Protein AF-A0AAD8Y546-F1 (afdb_monomer)

Secondary structure (DSSP, 8-state):
----PPPP--PPP---S-S----------------HHHHHTT-SSSEEE---TTT--HHHHHHHHHHTSEE-EE-TT-SSHHHHHHHHHHHHHHHH---STT--TTGGGTTT-TTTT-EEEEEHHHHHSSTTHHHHHHHHHHHH--SEEEEESSS--B-TTT--BHHHHHHHTT-EEEEEESSHHHHHHHHHTT-SEEEEE-TT-SEEE--TTTPPPHHHHHHHHHTT-SS-EEEESS--SHHHHHHHHTTSSEEEESHHHHTSTT--S-HHHHHHHTSS--GGGEEEESHHHHHHHTT-SSPPPTTTBEEEEE--HHHHHTTT--HHHHHHHHHHSTHHHHHHHHHHH--SSSSSSS----PPPP-

Solvent-accessible surface area (backbone atoms only — not comparable to full-atom values): 20085 Å² total; per-residue (Å²): 136,84,82,85,70,81,75,73,96,65,81,73,84,83,76,87,64,83,83,88,76,97,70,76,99,65,86,85,67,88,74,60,50,88,34,64,35,13,63,76,66,73,30,40,36,47,36,33,42,42,48,36,71,69,24,19,36,15,55,30,14,32,52,34,38,75,74,22,25,46,14,17,26,30,43,32,74,52,93,46,66,69,61,48,51,53,29,51,49,43,19,54,53,49,50,68,66,66,77,82,85,77,75,64,90,76,58,73,79,61,68,82,48,62,69,58,58,40,25,41,20,37,26,33,57,65,33,52,69,42,100,53,21,60,61,54,50,50,47,46,39,72,75,62,41,32,39,31,38,35,22,29,60,54,41,78,52,60,42,92,86,83,57,54,32,61,56,58,58,33,48,77,52,72,21,41,35,32,32,39,29,41,42,71,68,52,46,52,51,41,57,76,66,64,45,62,27,38,36,25,39,12,52,59,26,63,46,71,34,39,38,68,94,71,20,38,52,21,66,61,44,21,37,55,54,41,75,75,45,88,52,26,27,20,28,18,32,77,45,71,52,71,67,45,47,53,58,34,50,76,43,28,32,19,34,36,25,46,69,56,50,49,69,40,92,53,28,62,38,58,65,61,47,40,54,60,68,72,44,100,70,57,84,82,45,51,42,78,44,41,62,65,48,61,59,42,41,79,77,38,97,74,60,71,51,88,70,40,38,16,31,26,30,69,63,28,58,49,56,62,76,50,56,94,59,52,72,66,58,50,50,53,42,55,76,72,48,65,52,61,58,43,46,51,54,8,28,78,66,46,43,66,39,20,60,61,103,71,33,6,46,78,83,79,84,85,128

Sequence (367 aa):
MNKEQAPPILLLPINLFGSNKTMGSSNNKSRMWKTPFTVAFRCRLPIISAPMAGVSGGLLAARVCKAGGLGMIAAGHFQDISKLEKEIQIFQEEMKNIPATGTTTDDRSHSQHQSADLSIGFIGFSALSTPNGWKDYEYILKHHRPKAVQFFAPSIIHQPNDGLSNVQLAHEYNTQFIAQVGSISEAKEAIRHKVDAIICQGSEAGGHGLRRELGSSTMALASQVSKMTSIPVLAAGGIVNGKHLASALCVCDGASMGTRFWASKESTGNPKLQQELIKDNSCDDVVRTTMFDQIQNELSSIMWPHPYHSVGALHNQTSLEWEGKTAQELQNAIDKTELLDEYKSAQKASDPCVGWAKSIISRKPMM

InterPro domains:
  IPR004136 Nitronate monooxygenase [cd04730] (43-293)
  IPR013785 Aldolase-type TIM barrel [G3DSA:3.20.20.70] (31-365)

pLDDT: mean 80.52, std 21.13, range [26.84, 98.88]

Radius of gyration: 21.14 Å; Cα contacts (8 Å, |Δi|>4): 674; chains: 1; bounding box: 47×63×57 Å

Nearest PDB structures (foldseek):
  4qit-assembly1_B  TM=6.827E-01  e=9.405E-17  Pseudomonas aeruginosa PAO581
  6e2a-assembly1_A  TM=7.914E-01  e=1.335E-14  Pseudomonas aeruginosa PAO1
  1g4t-assembly1_A  TM=6.762E-01  e=1.759E-05  Bacillus subtilis
  1g67-assembly1_A  TM=6.608E-01  e=5.041E-05  Bacillus subtilis
  1y0e-assembly1_A  TM=6.119E-01  e=2.887E-05  Staphylococcus aureus subsp. aureus N315

Structure (mmCIF, N/CA/C/O backbone):
data_AF-A0AAD8Y546-F1
#
_entry.id   AF-A0AAD8Y546-F1
#
loop_
_atom_site.group_PDB
_atom_site.id
_atom_site.type_symbol
_atom_site.label_atom_id
_atom_site.label_alt_id
_atom_site.label_comp_id
_atom_site.label_asym_id
_atom_site.label_entity_id
_atom_site.label_seq_id
_atom_site.pdbx_PDB_ins_code
_atom_site.Cartn_x
_atom_site.Cartn_y
_atom_site.Cartn_z
_atom_site.occupancy
_atom_site.B_iso_or_equiv
_atom_site.auth_seq_id
_atom_site.auth_comp_id
_atom_site.auth_asym_id
_atom_site.auth_atom_id
_atom_site.pdbx_PDB_model_num
ATOM 1 N N . MET A 1 1 ? -10.279 -28.737 23.138 1.00 36.00 1 MET A N 1
ATOM 2 C CA . MET A 1 1 ? -10.572 -27.473 22.428 1.00 36.00 1 MET A CA 1
ATOM 3 C C . MET A 1 1 ? -9.316 -27.066 21.679 1.00 36.00 1 MET A C 1
ATOM 5 O O . MET A 1 1 ? -8.355 -26.631 22.301 1.00 36.00 1 MET A O 1
ATOM 9 N N . ASN A 1 2 ? -9.274 -27.366 20.380 1.00 30.06 2 ASN A N 1
ATOM 10 C CA . ASN A 1 2 ? -8.100 -27.147 19.540 1.00 30.06 2 ASN A CA 1
ATOM 11 C C . ASN A 1 2 ? -7.957 -25.659 19.210 1.00 30.06 2 ASN A C 1
ATOM 13 O O . ASN A 1 2 ? -8.921 -25.016 18.812 1.00 30.06 2 ASN A O 1
ATOM 17 N N . LYS A 1 3 ? -6.741 -25.135 19.388 1.00 34.00 3 LYS A N 1
ATOM 18 C CA . LYS A 1 3 ? -6.335 -23.800 18.948 1.00 34.00 3 LYS A CA 1
ATOM 19 C C . LYS A 1 3 ? -6.266 -23.804 17.421 1.00 34.00 3 LYS A C 1
ATOM 21 O O . LYS A 1 3 ? -5.367 -24.432 16.862 1.00 34.00 3 LYS A O 1
ATOM 26 N N . GLU A 1 4 ? -7.193 -23.127 16.756 1.00 36.97 4 GLU A N 1
ATOM 27 C CA . GLU A 1 4 ? -7.085 -22.848 15.324 1.00 36.97 4 GLU A CA 1
ATOM 28 C C . GLU A 1 4 ? -5.883 -21.924 15.091 1.00 36.97 4 GLU A C 1
ATOM 30 O O . GLU A 1 4 ? -5.875 -20.749 15.450 1.00 36.97 4 GLU A O 1
ATOM 35 N N . GLN A 1 5 ? -4.803 -22.494 14.558 1.00 37.03 5 GLN A N 1
ATOM 36 C CA . GLN A 1 5 ? -3.657 -21.737 14.078 1.00 37.03 5 GLN A CA 1
ATOM 37 C C . GLN A 1 5 ? -3.990 -21.183 12.693 1.00 37.03 5 GLN A C 1
ATOM 39 O O . GLN A 1 5 ? -4.310 -21.950 11.786 1.00 37.03 5 GLN A O 1
ATOM 44 N N . ALA A 1 6 ? -3.840 -19.870 12.505 1.00 37.28 6 ALA A N 1
ATOM 45 C CA . ALA A 1 6 ? -3.878 -19.269 11.176 1.00 37.28 6 ALA A CA 1
ATOM 46 C C . ALA A 1 6 ? -2.868 -19.987 10.251 1.00 37.28 6 ALA A C 1
ATOM 48 O O . ALA A 1 6 ? -1.719 -20.226 10.667 1.00 37.28 6 ALA A O 1
ATOM 49 N N . PRO A 1 7 ? -3.256 -20.361 9.019 1.00 32.34 7 PRO A N 1
ATOM 50 C CA . PRO A 1 7 ? -2.357 -21.057 8.111 1.00 32.34 7 PRO A CA 1
ATOM 51 C C . PRO A 1 7 ? -1.178 -20.142 7.722 1.00 32.34 7 PRO A C 1
ATOM 53 O O . PRO A 1 7 ? -1.334 -18.919 7.688 1.00 32.34 7 PRO A O 1
ATOM 56 N N . PRO A 1 8 ? 0.024 -20.691 7.448 1.00 34.78 8 PRO A N 1
ATOM 57 C CA . PRO A 1 8 ? 1.086 -19.930 6.777 1.00 34.78 8 PRO A CA 1
ATOM 58 C C . PRO A 1 8 ? 0.581 -19.412 5.418 1.00 34.78 8 PRO A C 1
ATOM 60 O O . PRO A 1 8 ? -0.425 -19.925 4.926 1.00 34.78 8 PRO A O 1
ATOM 63 N N . ILE A 1 9 ? 1.256 -18.423 4.804 1.00 35.69 9 ILE A N 1
ATOM 64 C CA . ILE A 1 9 ? 0.956 -17.959 3.433 1.00 35.69 9 ILE A CA 1
ATOM 65 C C . ILE A 1 9 ? 1.045 -19.158 2.470 1.00 35.69 9 ILE A C 1
ATOM 67 O O . ILE A 1 9 ? 2.079 -19.460 1.883 1.00 35.69 9 ILE A O 1
ATOM 71 N N . LEU A 1 10 ? -0.068 -19.867 2.319 1.00 35.25 10 LEU A N 1
ATOM 72 C CA . LEU A 1 10 ? -0.348 -20.770 1.226 1.00 35.25 10 LEU A CA 1
ATOM 73 C C . LEU A 1 10 ? -1.047 -19.899 0.194 1.00 35.25 10 LEU A C 1
ATOM 75 O O . LEU A 1 10 ? -2.232 -19.579 0.313 1.00 35.25 10 LEU A O 1
ATOM 79 N N . LEU A 1 11 ? -0.283 -19.469 -0.808 1.00 36.38 11 LEU A N 1
ATOM 80 C CA . LEU A 1 11 ? -0.867 -19.042 -2.069 1.00 36.38 11 LEU A CA 1
ATOM 81 C C . LEU A 1 11 ? -1.835 -20.141 -2.514 1.00 36.38 11 LEU A C 1
ATOM 83 O O . LEU A 1 11 ? -1.436 -21.291 -2.693 1.00 36.38 11 LEU A O 1
ATOM 87 N N . LEU A 1 12 ? -3.117 -19.790 -2.589 1.00 30.52 12 LEU A N 1
ATOM 88 C CA . LEU A 1 12 ? -4.197 -20.735 -2.838 1.00 30.52 12 LEU A CA 1
ATOM 89 C C . LEU A 1 12 ? -3.946 -21.542 -4.124 1.00 30.52 12 LEU A C 1
ATOM 91 O O . LEU A 1 12 ? -3.515 -20.967 -5.128 1.00 30.52 12 LEU A O 1
ATOM 95 N N . PRO A 1 13 ? -4.292 -22.842 -4.143 1.00 31.25 13 PRO A N 1
ATOM 96 C CA . PRO A 1 13 ? -4.449 -23.571 -5.388 1.00 31.25 13 PRO A CA 1
ATOM 97 C C . PRO A 1 13 ? -5.631 -22.971 -6.154 1.00 31.25 13 PRO A C 1
ATOM 99 O O . PRO A 1 13 ? -6.764 -22.910 -5.673 1.00 31.25 13 PRO A O 1
ATOM 102 N N . ILE A 1 14 ? -5.353 -22.495 -7.359 1.00 39.16 14 ILE A N 1
ATOM 103 C CA . ILE A 1 14 ? -6.354 -21.959 -8.274 1.00 39.16 14 ILE A CA 1
ATOM 104 C C . ILE A 1 14 ? -7.000 -23.154 -8.979 1.00 39.16 14 ILE A C 1
ATOM 106 O O . ILE A 1 14 ? -6.532 -23.596 -10.023 1.00 39.16 14 ILE A O 1
ATOM 110 N N . ASN A 1 15 ? -8.069 -23.701 -8.399 1.00 30.02 15 ASN A N 1
ATOM 111 C CA . ASN A 1 15 ? -8.973 -24.589 -9.131 1.00 30.02 15 ASN A CA 1
ATOM 112 C C . ASN A 1 15 ? -9.950 -23.724 -9.935 1.00 30.02 15 ASN A C 1
ATOM 114 O O . ASN A 1 15 ? -11.011 -23.345 -9.445 1.00 30.02 15 ASN A O 1
ATOM 118 N N . LEU A 1 16 ? -9.556 -23.379 -11.164 1.00 32.47 16 LEU A N 1
ATOM 119 C CA . LEU A 1 16 ? -10.393 -22.647 -12.125 1.00 32.47 16 LEU A CA 1
ATOM 120 C C . LEU A 1 16 ? -11.307 -23.549 -12.966 1.00 32.47 16 LEU A C 1
ATOM 122 O O . LEU A 1 16 ? -12.096 -23.034 -13.748 1.00 32.47 16 LEU A O 1
ATOM 126 N N . PHE A 1 17 ? -11.261 -24.870 -12.792 1.00 31.92 17 PHE A N 1
ATOM 127 C CA . PHE A 1 17 ? -12.181 -25.793 -13.455 1.00 31.92 17 PHE A CA 1
ATOM 128 C C . PHE A 1 17 ? -12.585 -26.923 -12.508 1.00 31.92 17 PHE A C 1
ATOM 130 O O . PHE A 1 17 ? -11.809 -27.341 -11.650 1.00 31.92 17 PHE A O 1
ATOM 137 N N . GLY A 1 18 ? -13.843 -27.345 -12.638 1.00 26.84 18 GLY A N 1
ATOM 138 C CA . GLY A 1 18 ? -14.511 -28.303 -11.769 1.00 26.84 18 GLY A CA 1
ATOM 139 C C . GLY A 1 18 ? -13.832 -29.671 -11.656 1.00 26.84 18 GLY A C 1
ATOM 140 O O . GLY A 1 18 ? -12.984 -30.064 -12.450 1.00 26.84 18 GLY A O 1
ATOM 141 N N . SER A 1 19 ? -14.270 -30.366 -10.612 1.00 36.50 19 SER A N 1
ATOM 142 C CA . SER A 1 19 ? -13.945 -31.719 -10.160 1.00 36.50 19 SER A CA 1
ATOM 143 C C . SER A 1 19 ? -13.466 -32.746 -11.197 1.00 36.50 19 SER A C 1
ATOM 145 O O . SER A 1 19 ? -14.074 -32.929 -12.247 1.00 36.50 19 SER A O 1
ATOM 147 N N . ASN A 1 20 ? -12.493 -33.540 -10.736 1.00 38.69 20 ASN A N 1
ATOM 148 C CA . ASN A 1 20 ? -12.191 -34.923 -11.107 1.00 38.69 20 ASN A CA 1
ATOM 149 C C . ASN A 1 20 ? -11.966 -35.224 -12.592 1.00 38.69 20 ASN A C 1
ATOM 151 O O . ASN A 1 20 ? -12.876 -35.637 -13.304 1.00 38.69 20 ASN A O 1
ATOM 155 N N . LYS A 1 21 ? -10.688 -35.224 -12.982 1.00 32.19 21 LYS A N 1
ATOM 156 C CA . LYS A 1 21 ? -10.091 -36.307 -13.775 1.00 32.19 21 LYS A CA 1
ATOM 157 C C . LYS A 1 21 ? -8.594 -36.351 -13.491 1.00 32.19 21 LYS A C 1
ATOM 159 O O . LYS A 1 21 ? -7.885 -35.368 -13.674 1.00 32.19 21 LYS A O 1
ATOM 164 N N . THR A 1 22 ? -8.137 -37.500 -13.011 1.00 41.00 22 THR A N 1
ATOM 165 C CA . THR A 1 22 ? -6.728 -37.882 -12.923 1.00 41.00 22 THR A CA 1
ATOM 166 C C . THR A 1 22 ? -6.059 -37.660 -14.280 1.00 41.00 22 THR A C 1
ATOM 168 O O . THR A 1 22 ? -6.288 -38.429 -15.213 1.00 41.00 22 THR A O 1
ATOM 171 N N . MET A 1 23 ? -5.255 -36.606 -14.404 1.00 31.52 23 MET A N 1
ATOM 172 C CA . MET A 1 23 ? -4.315 -36.437 -15.508 1.00 31.52 23 MET A CA 1
ATOM 173 C C . MET A 1 23 ? -2.899 -36.532 -14.960 1.00 31.52 23 MET A C 1
ATOM 175 O O . MET A 1 23 ? -2.580 -35.970 -13.913 1.00 31.52 23 MET A O 1
ATOM 179 N N . GLY A 1 24 ? -2.111 -37.353 -15.648 1.00 31.12 24 GLY A N 1
ATOM 180 C CA . GLY A 1 24 ? -0.826 -37.857 -15.209 1.00 31.12 24 GLY A CA 1
ATOM 181 C C . GLY A 1 24 ? 0.216 -36.787 -14.912 1.00 31.12 24 GLY A C 1
ATOM 182 O O . GLY A 1 24 ? 0.120 -35.632 -15.318 1.00 31.12 24 GLY A O 1
ATOM 183 N N . SER A 1 25 ? 1.238 -37.255 -14.202 1.00 39.69 25 SER A N 1
ATOM 184 C CA . SER A 1 25 ? 2.534 -36.622 -13.984 1.00 39.69 25 SER A CA 1
ATOM 185 C C . SER A 1 25 ? 3.025 -35.865 -15.226 1.00 39.69 25 SER A C 1
ATOM 187 O O . SER A 1 25 ? 3.617 -36.441 -16.137 1.00 39.69 25 SER A O 1
ATOM 189 N N . SER A 1 26 ? 2.786 -34.556 -15.265 1.00 36.03 26 SER A N 1
ATOM 190 C CA . SER A 1 26 ? 3.477 -33.643 -16.167 1.00 36.03 26 SER A CA 1
ATOM 191 C C . SER A 1 26 ? 3.958 -32.449 -15.353 1.00 36.03 26 SER A C 1
ATOM 193 O O . SER A 1 26 ? 3.145 -31.671 -14.858 1.00 36.03 26 SER A O 1
ATOM 195 N N . ASN A 1 27 ? 5.280 -32.361 -15.191 1.00 37.88 27 ASN A N 1
ATOM 196 C CA . ASN A 1 27 ? 6.068 -31.229 -14.700 1.00 37.88 27 ASN A CA 1
ATOM 197 C C . ASN A 1 27 ? 5.269 -29.935 -14.478 1.00 37.88 27 ASN A C 1
ATOM 199 O O . ASN A 1 27 ? 5.051 -29.163 -15.415 1.00 37.88 27 ASN A O 1
ATOM 203 N N . ASN A 1 28 ? 4.902 -29.667 -13.223 1.00 39.81 28 ASN A N 1
ATOM 204 C CA . ASN A 1 28 ? 4.323 -28.397 -12.796 1.00 39.81 28 ASN A CA 1
ATOM 205 C C . ASN A 1 28 ? 5.431 -27.324 -12.762 1.00 39.81 28 ASN A C 1
ATOM 207 O O . ASN A 1 28 ? 5.880 -26.888 -11.706 1.00 39.81 28 ASN A O 1
ATOM 211 N N . LYS A 1 29 ? 5.942 -26.967 -13.947 1.00 47.84 29 LYS A N 1
ATOM 212 C CA . LYS A 1 29 ? 6.856 -25.839 -14.153 1.00 47.84 29 LYS A CA 1
ATOM 213 C C . LYS A 1 29 ? 6.159 -24.582 -13.628 1.00 47.84 29 LYS A C 1
ATOM 215 O O . LYS A 1 29 ? 4.988 -24.366 -13.936 1.00 47.84 29 LYS A O 1
ATOM 220 N N . SER A 1 30 ? 6.860 -23.765 -12.845 1.00 54.69 30 SER A N 1
ATOM 221 C CA . SER A 1 30 ? 6.376 -22.521 -12.231 1.00 54.69 30 SER A CA 1
ATOM 222 C C . SER A 1 30 ? 5.900 -21.509 -13.288 1.00 54.69 30 SER A C 1
ATOM 224 O O . SER A 1 30 ? 6.614 -20.602 -13.705 1.00 54.69 30 SER A O 1
ATOM 226 N N . ARG A 1 31 ? 4.666 -21.661 -13.777 1.00 65.75 31 ARG A N 1
ATOM 227 C CA . ARG A 1 31 ? 4.140 -20.837 -14.869 1.00 65.75 31 ARG A CA 1
ATOM 228 C C . ARG A 1 31 ? 3.885 -19.412 -14.375 1.00 65.75 31 ARG A C 1
ATOM 230 O O . ARG A 1 31 ? 2.996 -19.178 -13.559 1.00 65.75 31 ARG A O 1
ATOM 237 N N . MET A 1 32 ? 4.670 -18.467 -14.886 1.00 71.81 32 MET A N 1
ATOM 238 C CA . MET A 1 32 ? 4.436 -17.033 -14.723 1.00 71.81 32 MET A CA 1
ATOM 239 C C . MET A 1 32 ? 3.085 -16.644 -15.327 1.00 71.81 32 MET A C 1
ATOM 241 O O . MET A 1 32 ? 2.784 -17.004 -16.471 1.00 71.81 32 MET A O 1
ATOM 245 N N . TRP A 1 33 ? 2.275 -15.913 -14.559 1.00 85.75 33 TRP A N 1
ATOM 246 C CA . TRP A 1 33 ? 1.066 -15.279 -15.077 1.00 85.75 33 TRP A CA 1
ATOM 247 C C . TRP A 1 33 ? 1.479 -14.183 -16.054 1.00 85.75 33 TRP A C 1
ATOM 249 O O . TRP A 1 33 ? 2.439 -13.463 -15.795 1.00 85.75 33 TRP A O 1
ATOM 259 N N . LYS A 1 34 ? 0.781 -14.056 -17.184 1.00 91.62 34 LYS A N 1
ATOM 260 C CA . LYS A 1 34 ? 1.074 -13.029 -18.190 1.00 91.62 34 LYS A CA 1
ATOM 261 C C . LYS A 1 34 ? -0.029 -11.978 -18.183 1.00 91.62 34 LYS A C 1
ATOM 263 O O . LYS A 1 34 ? -1.028 -12.142 -18.872 1.00 91.62 34 LYS A O 1
ATOM 268 N N . THR A 1 35 ? 0.170 -10.926 -17.400 1.00 95.19 35 THR A N 1
ATOM 269 C CA . THR A 1 35 ? -0.596 -9.678 -17.456 1.00 95.19 35 THR A CA 1
ATOM 270 C C . THR A 1 35 ? 0.371 -8.534 -17.779 1.00 95.19 35 THR A C 1
ATOM 272 O O . THR A 1 35 ? 1.580 -8.689 -17.569 1.00 95.19 35 THR A O 1
ATOM 275 N N . PRO A 1 36 ? -0.104 -7.383 -18.284 1.00 97.00 36 PRO A N 1
ATOM 276 C CA . PRO A 1 36 ? 0.730 -6.192 -18.436 1.00 97.00 36 PRO A CA 1
ATOM 277 C C . PRO A 1 36 ? 1.538 -5.862 -17.174 1.00 97.00 36 PRO A C 1
ATOM 279 O O . PRO A 1 36 ? 2.734 -5.589 -17.265 1.00 97.00 36 PRO A O 1
ATOM 282 N N . PHE A 1 37 ? 0.928 -5.995 -15.990 1.00 96.69 37 PHE A N 1
ATOM 283 C CA . PHE A 1 37 ? 1.606 -5.769 -14.715 1.00 96.69 37 PHE A CA 1
ATOM 284 C C . PHE A 1 37 ? 2.734 -6.778 -14.445 1.00 96.69 37 PHE A C 1
ATOM 286 O O . PHE A 1 37 ? 3.853 -6.368 -14.141 1.00 96.69 37 PHE A O 1
ATOM 293 N N . THR A 1 38 ? 2.488 -8.088 -14.576 1.00 94.31 38 THR A N 1
ATOM 294 C CA . THR A 1 38 ? 3.524 -9.095 -14.270 1.00 94.31 38 THR A CA 1
ATOM 295 C C . THR A 1 38 ? 4.719 -9.015 -15.210 1.00 94.31 38 THR A C 1
ATOM 297 O O . THR A 1 38 ? 5.849 -9.270 -14.795 1.00 94.31 38 THR A O 1
ATOM 300 N N . VAL A 1 39 ? 4.487 -8.612 -16.462 1.00 93.06 39 VAL A N 1
ATOM 301 C CA . VAL A 1 39 ? 5.550 -8.347 -17.435 1.00 93.06 39 VAL A CA 1
ATOM 302 C C . VAL A 1 39 ? 6.331 -7.089 -17.053 1.00 93.06 39 VAL A C 1
ATOM 304 O O . VAL A 1 39 ? 7.558 -7.150 -16.963 1.00 93.06 39 VAL A O 1
ATOM 307 N N . ALA A 1 40 ? 5.641 -5.974 -16.790 1.00 92.62 40 ALA A N 1
ATOM 308 C CA . ALA A 1 40 ? 6.272 -4.691 -16.479 1.00 92.62 40 ALA A CA 1
ATOM 309 C C . ALA A 1 40 ? 7.103 -4.738 -15.188 1.00 92.62 40 ALA A C 1
ATOM 311 O O . ALA A 1 40 ? 8.214 -4.213 -15.153 1.00 92.62 40 ALA A O 1
ATOM 312 N N . PHE A 1 41 ? 6.600 -5.418 -14.157 1.00 93.62 41 PHE A N 1
ATOM 313 C CA . PHE A 1 41 ? 7.237 -5.513 -12.842 1.00 93.62 41 PHE A CA 1
ATOM 314 C C . PHE A 1 41 ? 7.942 -6.848 -12.622 1.00 93.62 41 PHE A C 1
ATOM 316 O O . PHE A 1 41 ? 8.319 -7.145 -11.495 1.00 93.62 41 PHE A O 1
ATOM 323 N N . ARG A 1 42 ? 8.132 -7.675 -13.660 1.00 91.38 42 ARG A N 1
ATOM 324 C CA . ARG A 1 42 ? 8.873 -8.952 -13.603 1.00 91.38 42 ARG A CA 1
ATOM 325 C C . ARG A 1 42 ? 8.547 -9.784 -12.354 1.00 91.38 42 ARG A C 1
ATOM 327 O O . ARG A 1 42 ? 9.448 -10.209 -11.635 1.00 91.38 42 ARG A O 1
ATOM 334 N N . CYS A 1 43 ? 7.262 -9.952 -12.060 1.00 88.62 43 CYS A N 1
ATOM 335 C CA . CYS A 1 43 ? 6.777 -10.744 -10.932 1.00 88.62 43 CYS A CA 1
ATOM 336 C C . CYS A 1 43 ? 5.921 -11.908 -11.444 1.00 88.62 43 CYS A C 1
ATOM 338 O O . CYS A 1 43 ? 5.402 -11.887 -12.559 1.00 88.62 43 CYS A O 1
ATOM 340 N N . ARG A 1 44 ? 5.799 -12.978 -10.654 1.00 92.31 44 ARG A N 1
ATOM 341 C CA . ARG A 1 44 ? 5.132 -14.213 -11.095 1.00 92.31 44 ARG A CA 1
ATOM 342 C C . ARG A 1 44 ? 3.611 -14.115 -11.028 1.00 92.31 44 ARG A C 1
ATOM 344 O O . ARG A 1 44 ? 2.925 -14.772 -11.815 1.00 92.31 44 ARG A O 1
ATOM 351 N N . LEU A 1 45 ? 3.106 -13.351 -10.065 1.00 94.25 45 LEU A N 1
ATOM 352 C CA . LEU A 1 45 ? 1.697 -13.209 -9.731 1.00 94.25 45 LEU A CA 1
ATOM 353 C C . LEU A 1 45 ? 1.279 -11.739 -9.841 1.00 94.25 45 LEU A C 1
ATOM 355 O O . LEU A 1 45 ? 2.027 -10.871 -9.390 1.00 94.25 45 LEU A O 1
ATOM 359 N N . PRO A 1 46 ? 0.072 -11.446 -10.358 1.00 96.75 46 PRO A N 1
ATOM 360 C CA . PRO A 1 46 ? -0.427 -10.082 -10.506 1.00 96.75 46 PRO A CA 1
ATOM 361 C C . PRO A 1 46 ? -0.967 -9.525 -9.176 1.00 96.75 46 PRO A C 1
ATOM 363 O O . PRO A 1 46 ? -2.120 -9.105 -9.079 1.00 96.75 46 PRO A O 1
ATOM 366 N N . ILE A 1 47 ? -0.154 -9.605 -8.120 1.00 97.44 47 ILE A N 1
ATOM 367 C CA . ILE A 1 47 ? -0.528 -9.273 -6.745 1.00 97.44 47 ILE A CA 1
ATOM 368 C C . ILE A 1 47 ? 0.525 -8.345 -6.148 1.00 97.44 47 ILE A C 1
ATOM 370 O O . ILE A 1 47 ? 1.701 -8.701 -6.088 1.00 97.44 47 ILE A O 1
ATOM 374 N N . ILE A 1 48 ? 0.074 -7.202 -5.642 1.00 98.25 48 ILE A N 1
ATOM 375 C CA . ILE A 1 48 ? 0.838 -6.325 -4.754 1.00 98.25 48 ILE A CA 1
ATOM 376 C C . ILE A 1 48 ? 0.361 -6.557 -3.315 1.00 98.25 48 ILE A C 1
ATOM 378 O O . ILE A 1 48 ? -0.848 -6.614 -3.068 1.00 98.25 48 ILE A O 1
ATOM 382 N N . SER A 1 49 ? 1.284 -6.654 -2.354 1.00 97.62 49 SER A N 1
ATOM 383 C CA . SER A 1 49 ? 0.930 -6.421 -0.948 1.00 97.62 49 SER A CA 1
ATOM 384 C C . SER A 1 49 ? 0.998 -4.926 -0.670 1.00 97.62 49 SER A C 1
ATOM 386 O O . SER A 1 49 ? 2.080 -4.341 -0.745 1.00 97.62 49 SER A O 1
ATOM 388 N N . ALA A 1 50 ? -0.137 -4.305 -0.366 1.00 97.38 50 ALA A N 1
ATOM 389 C CA . ALA A 1 50 ? -0.202 -2.865 -0.183 1.00 97.38 50 ALA A CA 1
ATOM 390 C C . ALA A 1 50 ? 0.714 -2.398 0.974 1.00 97.38 50 ALA A C 1
ATOM 392 O O . ALA A 1 50 ? 0.802 -3.070 2.012 1.00 97.38 50 ALA A O 1
ATOM 393 N N . PRO A 1 51 ? 1.374 -1.238 0.837 1.00 95.88 51 PRO A N 1
ATOM 394 C CA . PRO A 1 51 ? 2.164 -0.638 1.903 1.00 95.88 51 PRO A CA 1
ATOM 395 C C . PRO A 1 51 ? 1.236 -0.043 2.971 1.00 95.88 51 PRO A C 1
ATOM 397 O O . PRO A 1 51 ? 0.698 1.050 2.821 1.00 95.88 51 PRO A O 1
ATOM 400 N N . MET A 1 52 ? 1.040 -0.769 4.070 1.00 93.75 52 MET A N 1
ATOM 401 C CA . MET A 1 52 ? 0.198 -0.352 5.190 1.00 93.75 52 MET A CA 1
ATOM 402 C C . MET A 1 52 ? 1.063 0.119 6.365 1.00 93.75 52 MET A C 1
ATOM 404 O O . MET A 1 52 ? 1.865 -0.645 6.908 1.00 93.75 52 MET A O 1
ATOM 408 N N . ALA A 1 53 ? 0.915 1.383 6.765 1.00 88.50 53 ALA A N 1
ATOM 409 C CA . ALA A 1 53 ? 1.703 1.982 7.841 1.00 88.50 53 ALA A CA 1
ATOM 410 C C . ALA A 1 53 ? 1.570 1.202 9.163 1.00 88.50 53 ALA A C 1
ATOM 412 O O . ALA A 1 53 ? 0.475 1.069 9.703 1.00 88.50 53 ALA A O 1
ATOM 413 N N . GLY A 1 54 ? 2.695 0.731 9.711 1.00 85.50 54 GLY A N 1
ATOM 414 C CA . GLY A 1 54 ? 2.726 -0.084 10.933 1.00 85.50 54 GLY A CA 1
ATOM 415 C C . GLY A 1 54 ? 2.264 -1.537 10.764 1.00 85.50 54 GLY A C 1
ATOM 416 O O . GLY A 1 54 ? 2.081 -2.215 11.766 1.00 85.50 54 GLY A O 1
ATOM 417 N N . VAL A 1 55 ? 2.056 -2.004 9.529 1.00 90.56 55 VAL A N 1
ATOM 418 C CA . VAL A 1 55 ? 1.608 -3.374 9.218 1.00 90.56 55 VAL A CA 1
ATOM 419 C C . VAL A 1 55 ? 2.540 -4.046 8.205 1.00 90.56 55 VAL A C 1
ATOM 421 O O . VAL A 1 55 ? 2.921 -5.203 8.384 1.00 90.56 55 VAL A O 1
ATOM 424 N N . SER A 1 56 ? 2.925 -3.328 7.145 1.00 92.88 56 SER A N 1
ATOM 425 C CA . SER A 1 56 ? 3.760 -3.856 6.061 1.00 92.88 56 SER A CA 1
ATOM 426 C C . SER A 1 56 ? 5.234 -3.492 6.260 1.00 92.88 56 SER A C 1
ATOM 428 O O . SER A 1 56 ? 5.703 -2.476 5.747 1.00 92.88 56 SER A O 1
ATOM 430 N N . GLY A 1 57 ? 5.953 -4.317 7.027 1.00 95.31 57 GLY A N 1
ATOM 431 C CA . GLY A 1 57 ? 7.411 -4.243 7.197 1.00 95.31 57 GLY A CA 1
ATOM 432 C C . GLY A 1 57 ? 8.204 -5.056 6.162 1.00 95.31 57 GLY A C 1
ATOM 433 O O . GLY A 1 57 ? 7.638 -5.698 5.271 1.00 95.31 57 GLY A O 1
ATOM 434 N N . GLY A 1 58 ? 9.528 -5.071 6.315 1.00 96.06 58 GLY A N 1
ATOM 435 C CA . GLY A 1 58 ? 10.477 -5.764 5.441 1.00 96.06 58 GLY A CA 1
ATOM 436 C C . GLY A 1 58 ? 10.247 -7.270 5.350 1.00 96.06 58 GLY A C 1
ATOM 437 O O . GLY A 1 58 ? 10.326 -7.838 4.261 1.00 96.06 58 GLY A O 1
ATOM 438 N N . LEU A 1 59 ? 9.885 -7.911 6.467 1.00 96.19 59 LEU A N 1
ATOM 439 C CA . LEU A 1 59 ? 9.611 -9.351 6.513 1.00 96.19 59 LEU A CA 1
ATOM 440 C C . LEU A 1 59 ? 8.416 -9.732 5.626 1.00 96.19 59 LEU A C 1
ATOM 442 O O . LEU A 1 59 ? 8.534 -10.625 4.786 1.00 96.19 59 LEU A O 1
ATOM 446 N N . LEU A 1 60 ? 7.279 -9.042 5.779 1.00 96.56 60 LEU A N 1
ATOM 447 C CA . LEU A 1 60 ? 6.092 -9.274 4.954 1.00 96.56 60 LEU A CA 1
ATOM 448 C C . LEU A 1 60 ? 6.399 -9.044 3.473 1.00 96.56 60 LEU A C 1
ATOM 450 O O . LEU A 1 60 ? 6.087 -9.899 2.644 1.00 96.56 60 LEU A O 1
ATOM 454 N N . ALA A 1 61 ? 7.046 -7.923 3.150 1.00 96.94 61 ALA A N 1
ATOM 455 C CA . ALA A 1 61 ? 7.402 -7.590 1.778 1.00 96.94 61 ALA A CA 1
ATOM 456 C C . ALA A 1 61 ? 8.276 -8.687 1.140 1.00 96.94 61 ALA A C 1
ATOM 458 O O . ALA A 1 61 ? 7.941 -9.207 0.075 1.00 96.94 61 ALA A O 1
ATOM 459 N N . ALA A 1 62 ? 9.337 -9.128 1.819 1.00 95.75 62 ALA A N 1
ATOM 460 C CA . ALA A 1 62 ? 10.224 -10.172 1.307 1.00 95.75 62 ALA A CA 1
ATOM 461 C C . ALA A 1 62 ? 9.487 -11.502 1.091 1.00 95.75 62 ALA A C 1
ATOM 463 O O . ALA A 1 62 ? 9.675 -12.183 0.080 1.00 95.75 62 ALA A O 1
ATOM 464 N N . ARG A 1 63 ? 8.591 -11.869 2.012 1.00 94.88 63 ARG A N 1
ATOM 465 C CA . ARG A 1 63 ? 7.812 -13.112 1.931 1.00 94.88 63 ARG A CA 1
ATOM 466 C C . ARG A 1 63 ? 6.819 -13.097 0.775 1.00 94.88 63 ARG A C 1
ATOM 468 O O . ARG A 1 63 ? 6.651 -14.120 0.113 1.00 94.88 63 ARG A O 1
ATOM 475 N N . VAL A 1 64 ? 6.232 -11.944 0.471 1.00 95.12 64 VAL A N 1
ATOM 476 C CA . VAL A 1 64 ? 5.377 -11.766 -0.711 1.00 95.12 64 VAL A CA 1
ATOM 477 C C . VAL A 1 64 ? 6.191 -11.844 -2.005 1.00 95.12 64 VAL A C 1
ATOM 479 O O . VAL A 1 64 ? 5.760 -12.532 -2.935 1.00 95.12 64 VAL A O 1
ATOM 482 N N . CYS A 1 65 ? 7.384 -11.239 -2.053 1.00 94.25 65 CYS A N 1
ATOM 483 C CA . CYS A 1 65 ? 8.291 -11.361 -3.201 1.00 94.25 65 CYS A CA 1
ATOM 484 C C . CYS A 1 65 ? 8.686 -12.821 -3.461 1.00 94.25 65 CYS A C 1
ATOM 486 O O . CYS A 1 65 ? 8.528 -13.311 -4.578 1.00 94.25 65 CYS A O 1
ATOM 488 N N . LYS A 1 66 ? 9.086 -13.572 -2.425 1.00 90.75 66 LYS A N 1
ATOM 489 C CA . LYS A 1 66 ? 9.384 -15.016 -2.536 1.00 90.75 66 LYS A CA 1
ATOM 490 C C . LYS A 1 66 ? 8.185 -15.842 -2.994 1.00 90.75 66 LYS A C 1
ATOM 492 O O . LYS A 1 66 ? 8.330 -16.804 -3.745 1.00 90.75 66 LYS A O 1
ATOM 497 N N . ALA A 1 67 ? 6.989 -15.465 -2.553 1.00 91.00 67 ALA A N 1
ATOM 498 C CA . ALA A 1 67 ? 5.750 -16.077 -3.005 1.00 91.00 67 ALA A CA 1
ATOM 499 C C . ALA A 1 67 ? 5.458 -15.741 -4.488 1.00 91.00 67 ALA A C 1
ATOM 501 O O . ALA A 1 67 ? 4.733 -16.468 -5.165 1.00 91.00 67 ALA A O 1
ATOM 502 N N . GLY A 1 68 ? 6.087 -14.709 -5.049 1.00 91.19 68 GLY A N 1
ATOM 503 C CA . GLY A 1 68 ? 6.020 -14.335 -6.459 1.00 91.19 68 GLY A CA 1
ATOM 504 C C . GLY A 1 68 ? 5.129 -13.131 -6.752 1.00 91.19 68 GLY A C 1
ATOM 505 O O . GLY A 1 68 ? 4.913 -12.836 -7.925 1.00 91.19 68 GLY A O 1
ATOM 506 N N . GLY A 1 69 ? 4.594 -12.464 -5.726 1.00 94.12 69 GLY A N 1
ATOM 507 C CA . GLY A 1 69 ? 3.967 -11.147 -5.868 1.00 94.12 69 GLY A CA 1
ATOM 508 C C . GLY A 1 69 ? 4.998 -10.018 -5.781 1.00 94.12 69 GLY A C 1
ATOM 509 O O . GLY A 1 69 ? 6.199 -10.267 -5.732 1.00 94.12 69 GLY A O 1
ATOM 510 N N . LEU A 1 70 ? 4.522 -8.775 -5.730 1.00 96.12 70 LEU A N 1
ATOM 511 C CA . LEU A 1 70 ? 5.336 -7.595 -5.440 1.00 96.12 70 LEU A CA 1
ATOM 512 C C . LEU A 1 70 ? 5.080 -7.152 -3.993 1.00 96.12 70 LEU A C 1
ATOM 514 O O . LEU A 1 70 ? 4.011 -6.632 -3.664 1.00 96.12 70 LEU A O 1
ATOM 518 N N . GLY A 1 71 ? 6.043 -7.419 -3.115 1.00 96.94 71 GLY A N 1
ATOM 519 C CA . GLY A 1 71 ? 5.980 -7.038 -1.710 1.00 96.94 71 GLY A CA 1
ATOM 520 C C . GLY A 1 71 ? 6.420 -5.595 -1.485 1.00 96.94 71 GLY A C 1
ATOM 521 O O . GLY A 1 71 ? 7.425 -5.179 -2.054 1.00 96.94 71 GLY A O 1
ATOM 522 N N . MET A 1 72 ? 5.706 -4.840 -0.644 1.00 96.69 72 MET A N 1
ATOM 523 C CA . MET A 1 72 ? 6.038 -3.437 -0.365 1.00 96.69 72 MET A CA 1
ATOM 524 C C . MET A 1 72 ? 6.245 -3.144 1.113 1.00 96.69 72 MET A C 1
ATOM 526 O O . MET A 1 72 ? 5.426 -3.519 1.952 1.00 96.69 72 MET A O 1
ATOM 530 N N . ILE A 1 73 ? 7.307 -2.396 1.407 1.00 97.44 73 ILE A N 1
ATOM 531 C CA . ILE A 1 73 ? 7.563 -1.819 2.729 1.00 97.44 73 ILE A CA 1
ATOM 532 C C . ILE A 1 73 ? 6.803 -0.498 2.843 1.00 97.44 73 ILE A C 1
ATOM 534 O O . ILE A 1 73 ? 6.889 0.352 1.958 1.00 97.44 73 ILE A O 1
ATOM 538 N N . ALA A 1 74 ? 6.069 -0.290 3.933 1.00 94.81 74 ALA A N 1
ATOM 539 C CA . ALA A 1 74 ? 5.369 0.964 4.182 1.00 94.81 74 ALA A CA 1
ATOM 540 C C . ALA A 1 74 ? 6.301 2.017 4.794 1.00 94.81 74 ALA A C 1
ATOM 542 O O . ALA A 1 74 ? 6.552 2.003 5.996 1.00 94.81 74 ALA A O 1
ATOM 543 N N . ALA A 1 75 ? 6.752 2.979 3.991 1.00 88.88 75 ALA A N 1
ATOM 544 C CA . ALA A 1 75 ? 7.626 4.070 4.413 1.00 88.88 75 ALA A CA 1
ATOM 545 C C . ALA A 1 75 ? 6.895 5.355 4.826 1.00 88.88 75 ALA A C 1
ATOM 547 O O . ALA A 1 75 ? 7.442 6.140 5.593 1.00 88.88 75 ALA A O 1
ATOM 548 N N . GLY A 1 76 ? 5.651 5.569 4.383 1.00 74.69 76 GLY A N 1
ATOM 549 C CA . GLY A 1 76 ? 4.945 6.855 4.547 1.00 74.69 76 GLY A CA 1
ATOM 550 C C . GLY A 1 76 ? 4.731 7.359 5.986 1.00 74.69 76 GLY A C 1
ATOM 551 O O . GLY A 1 76 ? 4.331 8.501 6.182 1.00 74.69 76 GLY A O 1
ATOM 552 N N . HIS A 1 77 ? 4.994 6.532 7.000 1.00 71.81 77 HIS A N 1
ATOM 553 C CA . HIS A 1 77 ? 4.861 6.890 8.415 1.00 71.81 77 HIS A CA 1
ATOM 554 C C . HIS A 1 77 ? 6.199 7.136 9.123 1.00 71.81 77 HIS A C 1
ATOM 556 O O . HIS A 1 77 ? 6.209 7.512 10.298 1.00 71.81 77 HIS A O 1
ATOM 562 N N . PHE A 1 78 ? 7.324 6.908 8.446 1.00 76.19 78 PHE A N 1
ATOM 563 C CA . PHE A 1 78 ? 8.640 7.161 9.007 1.00 76.19 78 PHE A CA 1
ATOM 564 C C . PHE A 1 78 ? 9.014 8.623 8.785 1.00 76.19 78 PHE A C 1
ATOM 566 O O . PHE A 1 78 ? 9.244 9.056 7.665 1.00 76.19 78 PHE A O 1
ATOM 573 N N . GLN A 1 79 ? 9.071 9.376 9.880 1.00 78.19 79 GLN A N 1
ATOM 574 C CA . GLN A 1 79 ? 9.666 10.719 9.921 1.00 78.19 79 GLN A CA 1
ATOM 575 C C . GLN A 1 79 ? 11.184 10.664 10.167 1.00 78.19 79 GLN A C 1
ATOM 577 O O . GLN A 1 79 ? 11.868 11.678 10.150 1.00 78.19 79 GLN A O 1
ATOM 582 N N . ASP A 1 80 ? 11.689 9.463 10.441 1.00 84.81 80 ASP A N 1
ATOM 583 C CA . ASP A 1 80 ? 13.084 9.149 10.703 1.00 84.81 80 ASP A CA 1
ATOM 584 C C . ASP A 1 80 ? 13.475 8.010 9.762 1.00 84.81 80 ASP A C 1
ATOM 586 O O . ASP A 1 80 ? 12.985 6.881 9.898 1.00 84.81 80 ASP A O 1
ATOM 590 N N . ILE A 1 81 ? 14.334 8.328 8.796 1.00 87.88 81 ILE A N 1
ATOM 591 C CA . ILE A 1 81 ? 14.768 7.410 7.744 1.00 87.88 81 ILE A CA 1
ATOM 592 C C . ILE A 1 81 ? 15.461 6.159 8.297 1.00 87.88 81 ILE A C 1
ATOM 594 O O . ILE A 1 81 ? 15.359 5.094 7.693 1.00 87.88 81 ILE A O 1
ATOM 598 N N . SER A 1 82 ? 16.073 6.226 9.486 1.00 91.19 82 SER A N 1
ATOM 599 C CA . SER A 1 82 ? 16.733 5.066 10.104 1.00 91.19 82 SER A CA 1
ATOM 600 C C . SER A 1 82 ? 15.763 3.910 10.380 1.00 91.19 82 SER A C 1
ATOM 602 O O . SER A 1 82 ? 16.146 2.738 10.359 1.00 91.19 82 SER A O 1
ATOM 604 N N . LYS A 1 83 ? 14.474 4.215 10.581 1.00 91.81 83 LYS A N 1
ATOM 605 C CA . LYS A 1 83 ? 13.425 3.200 10.734 1.00 91.81 83 LYS A CA 1
ATOM 606 C C . LYS A 1 83 ? 13.128 2.493 9.415 1.00 91.81 83 LYS A C 1
ATOM 608 O O . LYS A 1 83 ? 12.939 1.280 9.420 1.00 91.81 83 LYS A O 1
ATOM 613 N N . LEU A 1 84 ? 13.129 3.228 8.301 1.00 93.81 84 LEU A N 1
ATOM 614 C CA . LEU A 1 84 ? 12.998 2.637 6.970 1.00 93.81 84 LEU A CA 1
ATOM 615 C C . LEU A 1 84 ? 14.218 1.774 6.634 1.00 93.81 84 LEU A C 1
ATOM 617 O O . LEU A 1 84 ? 14.046 0.646 6.186 1.00 93.81 84 LEU A O 1
ATOM 621 N N . GLU A 1 85 ? 15.428 2.263 6.916 1.00 95.19 85 GLU A N 1
ATOM 622 C CA . GLU A 1 85 ? 16.676 1.503 6.745 1.00 95.19 85 GLU A CA 1
ATOM 623 C C . GLU A 1 85 ? 16.621 0.145 7.442 1.00 95.19 85 GLU A C 1
ATOM 625 O O . GLU A 1 85 ? 16.958 -0.881 6.854 1.00 95.19 85 GLU A O 1
ATOM 630 N N . LYS A 1 86 ? 16.133 0.117 8.685 1.00 95.94 86 LYS A N 1
ATOM 631 C CA . LYS A 1 86 ? 15.980 -1.128 9.439 1.00 95.94 86 LYS A CA 1
ATOM 632 C C . LYS A 1 86 ? 15.044 -2.118 8.739 1.00 95.94 86 LYS A C 1
ATOM 634 O O . LYS A 1 86 ? 15.355 -3.304 8.661 1.00 95.94 86 LYS A O 1
ATOM 639 N N . GLU A 1 87 ? 13.912 -1.657 8.213 1.00 96.56 87 GLU A N 1
ATOM 640 C CA . GLU A 1 87 ? 12.989 -2.525 7.471 1.00 96.56 87 GLU A CA 1
ATOM 641 C C . GLU A 1 87 ? 13.584 -2.987 6.131 1.00 96.56 87 GLU A C 1
ATOM 643 O O . GLU A 1 87 ? 13.387 -4.139 5.741 1.00 96.56 87 GLU A O 1
ATOM 648 N N . ILE A 1 88 ? 14.362 -2.139 5.449 1.00 96.19 88 ILE A N 1
ATOM 649 C CA . ILE A 1 88 ? 15.105 -2.525 4.240 1.00 96.19 88 ILE A CA 1
ATOM 650 C C . ILE A 1 88 ? 16.137 -3.614 4.568 1.00 96.19 88 ILE A C 1
ATOM 652 O O . ILE A 1 88 ? 16.241 -4.595 3.831 1.00 96.19 88 ILE A O 1
ATOM 656 N N . GLN A 1 89 ? 16.852 -3.501 5.689 1.00 95.31 89 GLN A N 1
ATOM 657 C CA . GLN A 1 89 ? 17.795 -4.527 6.145 1.00 95.31 89 GLN A CA 1
ATOM 658 C C . GLN A 1 89 ? 17.086 -5.858 6.415 1.00 95.31 89 GLN A C 1
ATOM 660 O O . GLN A 1 89 ? 17.508 -6.884 5.884 1.00 95.31 89 GLN A O 1
ATOM 665 N N . ILE A 1 90 ? 15.961 -5.842 7.142 1.00 95.81 90 ILE A N 1
ATOM 666 C CA . ILE A 1 90 ? 15.142 -7.043 7.389 1.00 95.81 90 ILE A CA 1
ATOM 667 C C . ILE A 1 90 ? 14.692 -7.675 6.065 1.00 95.81 90 ILE A C 1
ATOM 669 O O . ILE A 1 90 ? 14.779 -8.892 5.900 1.00 95.81 90 ILE A O 1
ATOM 673 N N . PHE A 1 91 ? 14.237 -6.863 5.104 1.00 95.50 91 PHE A N 1
ATOM 674 C CA . PHE A 1 91 ? 13.867 -7.341 3.771 1.00 95.50 91 PHE A CA 1
ATOM 675 C C . PHE A 1 91 ? 15.046 -8.032 3.080 1.00 95.50 91 PHE A C 1
ATOM 677 O O . PHE A 1 91 ? 14.912 -9.157 2.603 1.00 95.50 91 PHE A O 1
ATOM 684 N N . GLN A 1 92 ? 16.211 -7.386 3.040 1.00 93.50 92 GLN A N 1
ATOM 685 C CA . GLN A 1 92 ? 17.401 -7.915 2.374 1.00 93.50 92 GLN A CA 1
ATOM 686 C C . GLN A 1 92 ? 17.915 -9.199 3.037 1.00 93.50 92 GLN A C 1
ATOM 688 O O . GLN A 1 92 ? 18.312 -10.133 2.341 1.00 93.50 92 GLN A O 1
ATOM 693 N N . GLU A 1 93 ? 17.910 -9.269 4.368 1.00 93.12 93 GLU A N 1
ATOM 694 C CA . GLU A 1 93 ? 18.273 -10.470 5.125 1.00 93.12 93 GLU A CA 1
ATOM 695 C C . GLU A 1 93 ? 17.314 -11.622 4.843 1.00 93.12 93 GLU A C 1
ATOM 697 O O . GLU A 1 93 ? 17.746 -12.734 4.530 1.00 93.12 93 GLU A O 1
ATOM 702 N N . GLU A 1 94 ? 16.010 -11.355 4.879 1.00 92.25 94 GLU A N 1
ATOM 703 C CA . GLU A 1 94 ? 15.011 -12.358 4.550 1.00 92.25 94 GLU A CA 1
ATOM 704 C C . GLU A 1 94 ? 15.187 -12.829 3.103 1.00 92.25 94 GLU A C 1
ATOM 706 O O . GLU A 1 94 ? 15.198 -14.033 2.869 1.00 92.25 94 GLU A O 1
ATOM 711 N N . MET A 1 95 ? 15.409 -11.937 2.136 1.00 88.56 95 MET A N 1
ATOM 712 C CA . MET A 1 95 ? 15.617 -12.312 0.732 1.00 88.56 95 MET A CA 1
ATOM 713 C C . MET A 1 95 ? 16.849 -13.207 0.511 1.00 88.56 95 MET A C 1
ATOM 715 O O . MET A 1 95 ? 16.790 -14.073 -0.359 1.00 88.56 95 MET A O 1
ATOM 719 N N . LYS A 1 96 ? 17.908 -13.088 1.329 1.00 86.88 96 LYS A N 1
ATOM 720 C CA . LYS A 1 96 ? 19.076 -13.998 1.301 1.00 86.88 96 LYS A CA 1
ATOM 721 C C . LYS A 1 96 ? 18.744 -15.408 1.806 1.00 86.88 96 LYS A C 1
ATOM 723 O O . LYS A 1 96 ? 19.311 -16.389 1.328 1.00 86.88 96 LYS A O 1
ATOM 728 N N . ASN A 1 97 ? 17.820 -15.524 2.760 1.00 72.06 97 ASN A N 1
ATOM 729 C CA . ASN A 1 97 ? 17.439 -16.785 3.401 1.00 72.06 97 ASN A CA 1
ATOM 730 C C . ASN A 1 97 ? 16.454 -17.590 2.536 1.00 72.06 97 ASN A C 1
ATOM 732 O O . ASN A 1 97 ? 15.277 -17.733 2.875 1.00 72.06 97 ASN A O 1
ATOM 736 N N . ILE A 1 98 ? 16.892 -18.108 1.390 1.00 59.44 98 ILE A N 1
ATOM 737 C CA . ILE A 1 98 ? 16.081 -19.038 0.590 1.00 59.44 98 ILE A CA 1
ATOM 738 C C . ILE A 1 98 ? 16.393 -20.473 1.029 1.00 59.44 98 ILE A C 1
ATOM 740 O O . ILE A 1 98 ? 17.541 -20.903 0.903 1.00 59.44 98 ILE A O 1
ATOM 744 N N . PRO A 1 99 ? 15.407 -21.246 1.525 1.00 45.97 99 PRO A N 1
ATOM 745 C CA . PRO A 1 99 ? 15.622 -22.664 1.750 1.00 45.97 99 PRO A CA 1
ATOM 746 C C . PRO A 1 99 ? 15.916 -23.357 0.417 1.00 45.97 99 PRO A C 1
ATOM 748 O O . PRO A 1 99 ? 15.175 -23.202 -0.551 1.00 45.97 99 PRO A O 1
ATOM 751 N N . ALA A 1 100 ? 16.969 -24.175 0.390 1.00 39.91 100 ALA A N 1
ATOM 752 C CA . ALA A 1 100 ? 17.394 -24.994 -0.752 1.00 39.91 100 ALA A CA 1
ATOM 753 C C . ALA A 1 100 ? 16.377 -26.080 -1.181 1.00 39.91 100 ALA A C 1
ATOM 755 O O . ALA A 1 100 ? 16.695 -26.979 -1.958 1.00 39.91 100 ALA A O 1
ATOM 756 N N . THR A 1 101 ? 15.145 -26.041 -0.679 1.00 37.81 101 THR A N 1
ATOM 757 C CA . THR A 1 101 ? 14.104 -27.021 -0.980 1.00 37.81 101 THR A CA 1
ATOM 758 C C . THR A 1 101 ? 13.372 -26.627 -2.261 1.00 37.81 101 THR A C 1
ATOM 760 O O . THR A 1 101 ? 12.271 -26.080 -2.214 1.00 37.81 101 THR A O 1
ATOM 763 N N . GLY A 1 102 ? 14.006 -26.898 -3.408 1.00 39.06 102 GLY A N 1
ATOM 764 C CA . GLY A 1 102 ? 13.346 -26.876 -4.719 1.00 39.06 102 GLY A CA 1
ATOM 765 C C . GLY A 1 102 ? 14.193 -26.463 -5.925 1.00 39.06 102 GLY A C 1
ATOM 766 O O . GLY A 1 102 ? 13.653 -26.411 -7.026 1.00 39.06 102 GLY A O 1
ATOM 767 N N . THR A 1 103 ? 15.486 -26.171 -5.775 1.00 38.19 103 THR A N 1
ATOM 768 C CA . THR A 1 103 ? 16.315 -25.713 -6.899 1.00 38.19 103 THR A CA 1
ATOM 769 C C . THR A 1 103 ? 16.917 -26.890 -7.669 1.00 38.19 103 THR A C 1
ATOM 771 O O . THR A 1 103 ? 18.005 -27.381 -7.374 1.00 38.19 103 THR A O 1
ATOM 774 N N . THR A 1 104 ? 16.221 -27.329 -8.720 1.00 34.22 104 THR A N 1
ATOM 775 C CA . THR A 1 104 ? 16.908 -27.951 -9.860 1.00 34.22 104 THR A CA 1
ATOM 776 C C . THR A 1 104 ? 17.835 -26.917 -10.501 1.00 34.22 104 THR A C 1
ATOM 778 O O . THR A 1 104 ? 17.546 -25.722 -10.528 1.00 34.22 104 THR A O 1
ATOM 781 N N . THR A 1 105 ? 18.971 -27.385 -10.994 1.00 35.69 105 THR A N 1
ATOM 782 C CA . THR A 1 105 ? 20.229 -26.665 -11.231 1.00 35.69 105 THR A CA 1
ATOM 783 C C . THR A 1 105 ? 20.242 -25.536 -12.277 1.00 35.69 105 THR A C 1
ATOM 785 O O . THR A 1 105 ? 21.311 -24.973 -12.495 1.00 35.69 105 THR A O 1
ATOM 788 N N . ASP A 1 106 ? 19.101 -25.136 -12.846 1.00 36.06 106 ASP A N 1
ATOM 789 C CA . ASP A 1 106 ? 19.010 -24.085 -13.880 1.00 36.06 106 ASP A CA 1
ATOM 790 C C . ASP A 1 106 ? 18.608 -22.689 -13.359 1.00 36.06 106 ASP A C 1
ATOM 792 O O . ASP A 1 106 ? 18.744 -21.696 -14.072 1.00 36.06 106 ASP A O 1
ATOM 796 N N . ASP A 1 107 ? 18.188 -22.563 -12.095 1.00 42.97 107 ASP A N 1
ATOM 797 C CA . ASP A 1 107 ? 17.688 -21.293 -11.526 1.00 42.97 107 ASP A CA 1
ATOM 798 C C . ASP A 1 107 ? 18.795 -20.332 -11.037 1.00 42.97 107 ASP A C 1
ATOM 800 O O . ASP A 1 107 ? 18.531 -19.264 -10.479 1.00 42.97 107 ASP A O 1
ATOM 804 N N . ARG A 1 108 ? 20.071 -20.676 -11.261 1.00 37.69 108 ARG A N 1
ATOM 805 C CA . ARG A 1 108 ? 21.224 -19.855 -10.832 1.00 37.69 108 ARG A CA 1
ATOM 806 C C . ARG A 1 108 ? 21.334 -18.514 -11.571 1.00 37.69 108 ARG A C 1
ATOM 808 O O . ARG A 1 108 ? 22.092 -17.652 -11.141 1.00 37.69 108 ARG A O 1
ATOM 815 N N . SER A 1 109 ? 20.568 -18.310 -12.643 1.00 38.22 109 SER A N 1
ATOM 816 C CA . SER A 1 109 ? 20.441 -17.003 -13.304 1.00 38.22 109 SER A CA 1
ATOM 817 C C . SER A 1 109 ? 19.480 -16.047 -12.580 1.00 38.22 109 SER A C 1
ATOM 819 O O . SER A 1 109 ? 19.568 -14.841 -12.780 1.00 38.22 109 SER A O 1
ATOM 821 N N . HIS A 1 110 ? 18.599 -16.550 -11.706 1.00 44.25 110 HIS A N 1
ATOM 822 C CA . HIS A 1 110 ? 17.641 -15.736 -10.944 1.00 44.25 110 HIS A CA 1
ATOM 823 C C . HIS A 1 110 ? 18.143 -15.369 -9.536 1.00 44.25 110 HIS A C 1
ATOM 825 O O . HIS A 1 110 ? 17.585 -14.485 -8.886 1.00 44.25 110 HIS A O 1
ATOM 831 N N . SER A 1 111 ? 19.230 -15.985 -9.055 1.00 40.44 111 SER A N 1
ATOM 832 C CA . SER A 1 111 ? 19.772 -15.723 -7.713 1.00 40.44 111 SER A CA 1
ATOM 833 C C . SER A 1 111 ? 20.542 -14.401 -7.576 1.00 40.44 111 SER A C 1
ATOM 835 O O . SER A 1 111 ? 20.807 -13.977 -6.457 1.00 40.44 111 SER A O 1
ATOM 837 N N . GLN A 1 112 ? 20.881 -13.716 -8.675 1.00 38.97 112 GLN A N 1
ATOM 838 C CA . GLN A 1 112 ? 21.563 -12.409 -8.633 1.00 38.97 112 GLN A CA 1
ATOM 839 C C . GLN A 1 112 ? 20.612 -11.198 -8.552 1.00 38.97 112 GLN A C 1
ATOM 841 O O . GLN A 1 112 ? 21.074 -10.078 -8.348 1.00 38.97 112 GLN A O 1
ATOM 846 N N . HIS A 1 113 ? 19.291 -11.393 -8.649 1.00 45.97 113 HIS A N 1
ATOM 847 C CA . HIS A 1 113 ? 18.299 -10.305 -8.679 1.00 45.97 113 HIS A CA 1
ATOM 848 C C . HIS A 1 113 ? 17.537 -10.085 -7.359 1.00 45.97 113 HIS A C 1
ATOM 850 O O . HIS A 1 113 ? 16.582 -9.326 -7.319 1.00 45.97 113 HIS A O 1
ATOM 856 N N . GLN A 1 114 ? 17.953 -10.687 -6.244 1.00 48.16 114 GLN A N 1
ATOM 857 C CA . GLN A 1 114 ? 17.139 -10.705 -5.014 1.00 48.16 114 GLN A CA 1
ATOM 858 C C . GLN A 1 114 ? 17.093 -9.374 -4.239 1.00 48.16 114 GLN A C 1
ATOM 860 O O . GLN A 1 114 ? 16.139 -9.131 -3.506 1.00 48.16 114 GLN A O 1
ATOM 865 N N . SER A 1 115 ? 18.063 -8.475 -4.450 1.00 49.94 115 SER A N 1
ATOM 866 C CA . SER A 1 115 ? 17.950 -7.063 -4.033 1.00 49.94 115 SER A CA 1
ATOM 867 C C . SER A 1 115 ? 17.130 -6.221 -5.021 1.00 49.94 115 SER A C 1
ATOM 869 O O . SER A 1 115 ? 16.723 -5.114 -4.683 1.00 49.94 115 SER A O 1
ATOM 871 N N . ALA A 1 116 ? 16.882 -6.729 -6.233 1.00 57.97 116 ALA A N 1
ATOM 872 C CA . ALA A 1 116 ? 16.207 -6.024 -7.321 1.00 57.97 116 ALA A CA 1
ATOM 873 C C . ALA A 1 116 ? 14.673 -6.111 -7.248 1.00 57.97 116 ALA A C 1
ATOM 875 O O . ALA A 1 116 ? 14.009 -5.691 -8.188 1.00 57.97 116 ALA A O 1
ATOM 876 N N . ASP A 1 117 ? 14.118 -6.641 -6.151 1.00 81.38 117 ASP A N 1
ATOM 877 C CA . ASP A 1 117 ? 12.674 -6.699 -5.888 1.00 81.38 117 ASP A CA 1
ATOM 878 C C . ASP A 1 117 ? 12.209 -5.750 -4.776 1.00 81.38 117 ASP A C 1
ATOM 880 O O . ASP A 1 117 ? 11.012 -5.688 -4.484 1.00 81.38 117 ASP A O 1
ATOM 884 N N . LEU A 1 118 ? 13.128 -4.989 -4.167 1.00 94.12 118 LEU A N 1
ATOM 885 C CA . LEU A 1 118 ? 12.785 -4.016 -3.132 1.00 94.12 118 LEU A CA 1
ATOM 886 C C . LEU A 1 118 ? 11.767 -3.013 -3.678 1.00 94.12 118 LEU A C 1
ATOM 888 O O . LEU A 1 118 ? 12.051 -2.305 -4.641 1.00 94.12 118 LEU A O 1
ATOM 892 N N . SER A 1 119 ? 10.598 -2.939 -3.049 1.00 97.56 119 SER A N 1
ATOM 893 C CA . SER A 1 119 ? 9.574 -1.952 -3.385 1.00 97.56 119 SER A CA 1
ATOM 894 C C . SER A 1 119 ? 9.088 -1.241 -2.130 1.00 97.56 119 SER A C 1
ATOM 896 O O . SER A 1 119 ? 8.942 -1.858 -1.070 1.00 97.56 119 SER A O 1
ATOM 898 N N . ILE A 1 120 ? 8.867 0.069 -2.231 1.00 97.94 120 ILE A N 1
ATOM 899 C CA . ILE A 1 120 ? 8.620 0.929 -1.068 1.00 97.94 120 ILE A CA 1
ATOM 900 C C . ILE A 1 120 ? 7.407 1.822 -1.322 1.00 97.94 120 ILE A C 1
ATOM 902 O O . ILE A 1 120 ? 7.296 2.464 -2.360 1.00 97.94 120 ILE A O 1
ATOM 906 N N . GLY A 1 121 ? 6.489 1.874 -0.362 1.00 97.62 121 GLY A N 1
ATOM 907 C CA . GLY A 1 121 ? 5.303 2.717 -0.417 1.00 97.62 121 GLY A CA 1
ATOM 908 C C . GLY A 1 121 ? 5.405 3.960 0.452 1.00 97.62 121 GLY A C 1
ATOM 909 O O . GLY A 1 121 ? 5.658 3.869 1.652 1.00 97.62 121 GLY A O 1
ATOM 910 N N . PHE A 1 122 ? 5.114 5.113 -0.127 1.00 96.00 122 PHE A N 1
ATOM 911 C CA . PHE A 1 122 ? 5.115 6.416 0.513 1.00 96.00 122 PHE A CA 1
ATOM 912 C C . PHE A 1 122 ? 3.705 7.008 0.557 1.00 96.00 122 PHE A C 1
ATOM 914 O O . PHE A 1 122 ? 2.844 6.721 -0.277 1.00 96.00 122 PHE A O 1
ATOM 921 N N . ILE A 1 123 ? 3.489 7.869 1.544 1.00 92.94 123 ILE A N 1
ATOM 922 C CA . ILE A 1 123 ? 2.326 8.748 1.610 1.00 92.94 123 ILE A CA 1
ATOM 923 C C . ILE A 1 123 ? 2.842 10.129 1.213 1.00 92.94 123 ILE A C 1
ATOM 925 O O . ILE A 1 123 ? 3.748 10.646 1.859 1.00 92.94 123 ILE A O 1
ATOM 929 N N . GLY A 1 124 ? 2.332 10.694 0.124 1.00 91.69 124 GLY A N 1
ATOM 930 C CA . GLY A 1 124 ? 2.910 11.862 -0.527 1.00 91.69 124 GLY A CA 1
ATOM 931 C C . GLY A 1 124 ? 3.009 13.064 0.406 1.00 91.69 124 GLY A C 1
ATOM 932 O O . GLY A 1 124 ? 4.103 13.590 0.610 1.00 91.69 124 GLY A O 1
ATOM 933 N N . PHE A 1 125 ? 1.890 13.450 1.022 1.00 88.69 125 PHE A N 1
ATOM 934 C CA . PHE A 1 125 ? 1.846 14.612 1.911 1.00 88.69 125 PHE A CA 1
ATOM 935 C C . PHE A 1 125 ? 2.700 14.437 3.178 1.00 88.69 125 PHE A C 1
ATOM 937 O O . PHE A 1 125 ? 3.277 15.399 3.663 1.00 88.69 125 PHE A O 1
ATOM 944 N N . SER A 1 126 ? 2.815 13.228 3.734 1.00 87.50 126 SER A N 1
ATOM 945 C CA . SER A 1 126 ? 3.563 13.025 4.983 1.00 87.50 126 SER A CA 1
ATOM 946 C C . SER A 1 126 ? 5.041 12.722 4.759 1.00 87.50 126 SER A C 1
ATOM 948 O O . SER A 1 126 ? 5.848 12.997 5.644 1.00 87.50 126 SER A O 1
ATOM 950 N N . ALA A 1 127 ? 5.402 12.140 3.612 1.00 88.38 127 ALA A N 1
ATOM 951 C CA . ALA A 1 127 ? 6.782 11.810 3.280 1.00 88.38 127 ALA A CA 1
ATOM 952 C C . ALA A 1 127 ? 7.519 13.011 2.681 1.00 88.38 127 ALA A C 1
ATOM 954 O O . ALA A 1 127 ? 8.647 13.275 3.077 1.00 88.38 127 ALA A O 1
ATOM 955 N N . LEU A 1 128 ? 6.897 13.747 1.751 1.00 89.19 128 LEU A N 1
ATOM 956 C CA . LEU A 1 128 ? 7.585 14.785 0.97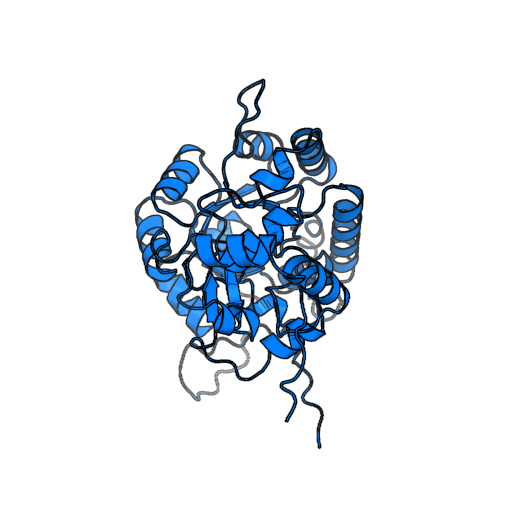0 1.00 89.19 128 LEU A CA 1
ATOM 957 C C . LEU A 1 128 ? 7.378 16.210 1.488 1.00 89.19 128 LEU A C 1
ATOM 959 O O . LEU A 1 128 ? 8.099 17.111 1.066 1.00 89.19 128 LEU A O 1
ATOM 963 N N . SER A 1 129 ? 6.435 16.438 2.406 1.00 83.00 129 SER A N 1
ATOM 964 C CA . SER A 1 129 ? 6.216 17.768 2.997 1.00 83.00 129 SER A CA 1
ATOM 965 C C . SER A 1 129 ? 7.017 18.018 4.280 1.00 83.00 129 SER A C 1
ATOM 967 O O . SER A 1 129 ? 6.854 19.062 4.907 1.00 83.00 129 SER A O 1
ATOM 969 N N . THR A 1 130 ? 7.894 17.094 4.683 1.00 84.00 130 THR A N 1
ATOM 970 C CA . THR A 1 130 ? 8.827 17.313 5.799 1.00 84.00 130 THR A CA 1
ATOM 971 C C . THR A 1 130 ? 10.043 18.126 5.331 1.00 84.00 130 THR A C 1
ATOM 973 O O . THR A 1 130 ? 10.362 18.111 4.138 1.00 84.00 130 THR A O 1
ATOM 976 N N . PRO A 1 131 ? 10.791 18.790 6.237 1.00 85.69 131 PRO A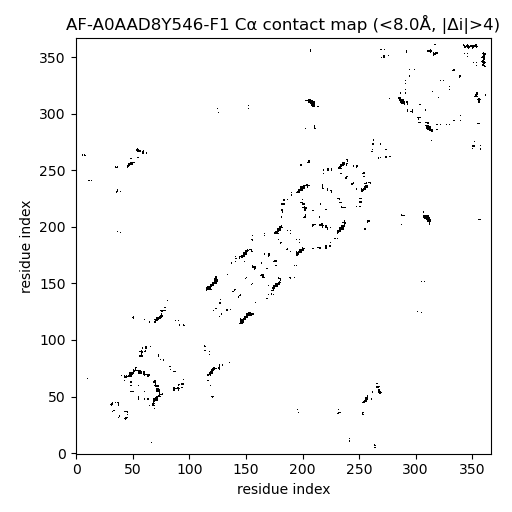 N 1
ATOM 977 C CA . PRO A 1 131 ? 11.981 19.560 5.856 1.00 85.69 131 PRO A CA 1
ATOM 978 C C . PRO A 1 131 ? 13.046 18.766 5.081 1.00 85.69 131 PRO A C 1
ATOM 980 O O . PRO A 1 131 ? 13.780 19.347 4.284 1.00 85.69 131 PRO A O 1
ATOM 983 N N . ASN A 1 132 ? 13.129 17.448 5.301 1.00 88.88 132 ASN A N 1
ATOM 984 C CA . ASN A 1 132 ? 14.090 16.562 4.638 1.00 88.88 132 ASN A CA 1
ATOM 985 C C . ASN A 1 132 ? 13.444 15.591 3.640 1.00 88.88 132 ASN A C 1
ATOM 987 O O . ASN A 1 132 ? 14.167 14.843 2.996 1.00 88.88 132 ASN A O 1
ATOM 991 N N . GLY A 1 133 ? 12.124 15.621 3.448 1.00 90.88 133 GLY A N 1
ATOM 992 C CA . GLY A 1 133 ? 11.384 14.562 2.755 1.00 90.88 133 GLY A CA 1
ATOM 993 C C . GLY A 1 133 ? 11.890 14.239 1.352 1.00 90.88 133 GLY A C 1
ATOM 994 O O . GLY A 1 133 ? 12.090 13.078 1.004 1.00 90.88 133 GLY A O 1
ATOM 995 N N . TRP A 1 134 ? 12.172 15.271 0.557 1.00 93.19 134 TRP A N 1
ATOM 996 C CA . TRP A 1 134 ? 12.748 15.108 -0.780 1.00 93.19 134 TRP A CA 1
ATOM 997 C C . TRP A 1 134 ? 14.185 14.587 -0.761 1.00 93.19 134 TRP A C 1
ATOM 999 O O . TRP A 1 134 ? 14.523 13.731 -1.572 1.00 93.19 134 TRP A O 1
ATOM 1009 N N . LYS A 1 135 ? 15.006 15.050 0.189 1.00 93.06 135 LYS A N 1
ATOM 1010 C CA . LYS A 1 135 ? 16.386 14.570 0.359 1.00 93.06 135 LYS A CA 1
ATOM 1011 C C . LYS A 1 135 ? 16.408 13.107 0.787 1.00 93.06 135 LYS A C 1
ATOM 1013 O O . LYS A 1 135 ? 17.207 12.335 0.272 1.00 93.06 135 LYS A O 1
ATOM 1018 N N . ASP A 1 136 ? 15.514 12.728 1.694 1.00 93.81 136 ASP A N 1
ATOM 1019 C CA . ASP A 1 136 ? 15.363 11.357 2.172 1.00 93.81 136 ASP A CA 1
ATOM 1020 C C . ASP A 1 136 ? 14.871 10.446 1.042 1.00 93.81 136 ASP A C 1
ATOM 1022 O O . ASP A 1 136 ? 15.394 9.351 0.846 1.00 93.81 136 ASP A O 1
ATOM 1026 N N . TYR A 1 137 ? 13.909 10.910 0.241 1.00 95.12 137 TYR A N 1
ATOM 1027 C CA . TYR A 1 137 ? 13.434 10.175 -0.926 1.00 95.12 137 TYR A CA 1
ATOM 1028 C C . TYR A 1 137 ? 14.540 9.970 -1.973 1.00 95.12 137 TYR A C 1
ATOM 1030 O O . TYR A 1 137 ? 14.782 8.835 -2.383 1.00 95.12 137 TYR A O 1
ATOM 1038 N N . GLU A 1 138 ? 15.265 11.028 -2.349 1.00 95.31 138 GLU A N 1
ATOM 1039 C CA . GLU A 1 138 ? 16.413 10.939 -3.260 1.00 95.31 138 GLU A CA 1
ATOM 1040 C C . GLU A 1 138 ? 17.505 10.016 -2.702 1.00 95.31 138 GLU A C 1
ATOM 1042 O O . GLU A 1 138 ? 18.056 9.190 -3.430 1.00 95.31 138 GLU A O 1
ATOM 1047 N N . TYR A 1 139 ? 17.781 10.092 -1.397 1.00 95.56 139 TYR A N 1
ATOM 1048 C CA . TYR A 1 139 ? 18.717 9.201 -0.721 1.00 95.56 139 TYR A CA 1
ATOM 1049 C C . TYR A 1 139 ? 18.311 7.731 -0.897 1.00 95.56 139 TYR A C 1
ATOM 1051 O O . TYR A 1 139 ? 19.132 6.919 -1.329 1.00 95.56 139 TYR A O 1
ATOM 1059 N N . ILE A 1 140 ? 17.044 7.381 -0.650 1.00 95.56 140 ILE A N 1
ATOM 1060 C CA . ILE A 1 140 ? 16.553 6.009 -0.841 1.00 95.56 140 ILE A CA 1
ATOM 1061 C C . ILE A 1 140 ? 16.701 5.563 -2.300 1.00 95.56 140 ILE A C 1
ATOM 1063 O O . ILE A 1 140 ? 17.207 4.468 -2.558 1.00 95.56 140 ILE A O 1
ATOM 1067 N N . LEU A 1 141 ? 16.313 6.408 -3.259 1.00 95.81 141 LEU A N 1
ATOM 1068 C CA . LEU A 1 141 ? 16.441 6.105 -4.687 1.00 95.81 141 LEU A CA 1
ATOM 1069 C C . LEU A 1 141 ? 17.902 5.868 -5.091 1.00 95.81 141 LEU A C 1
ATOM 1071 O O . LEU A 1 141 ? 18.223 4.888 -5.764 1.00 95.81 141 LEU A O 1
ATOM 1075 N N . LYS A 1 142 ? 18.808 6.729 -4.627 1.00 95.88 142 LYS A N 1
ATOM 1076 C CA . LYS A 1 142 ? 20.233 6.681 -4.953 1.00 95.88 142 LYS A CA 1
ATOM 1077 C C . LYS A 1 142 ? 20.944 5.483 -4.330 1.00 95.88 142 LYS A C 1
ATOM 1079 O O . LYS A 1 142 ? 21.744 4.837 -5.014 1.00 95.88 142 LYS A O 1
ATOM 1084 N N . HIS A 1 143 ? 20.689 5.215 -3.050 1.00 94.56 143 HIS A N 1
ATOM 1085 C CA . HIS A 1 143 ? 21.444 4.241 -2.260 1.00 94.56 143 HIS A CA 1
ATOM 1086 C C . HIS A 1 143 ? 20.856 2.831 -2.308 1.00 94.56 143 HIS A C 1
ATOM 1088 O O . HIS A 1 143 ? 21.624 1.871 -2.356 1.00 94.56 143 HIS A O 1
ATOM 1094 N N . HIS A 1 144 ? 19.528 2.696 -2.352 1.00 94.69 144 HIS A N 1
ATOM 1095 C CA . HIS A 1 144 ? 18.864 1.386 -2.355 1.00 94.69 144 HIS A CA 1
ATOM 1096 C C . HIS A 1 144 ? 18.326 0.967 -3.713 1.00 94.69 144 HIS A C 1
ATOM 1098 O O . HIS A 1 144 ? 18.106 -0.226 -3.910 1.00 94.69 144 HIS A O 1
ATOM 1104 N N . ARG A 1 145 ? 18.134 1.918 -4.642 1.00 94.25 145 ARG A N 1
ATOM 1105 C CA . ARG A 1 145 ? 17.635 1.672 -6.007 1.00 94.25 145 ARG A CA 1
ATOM 1106 C C . ARG A 1 145 ? 16.457 0.690 -6.017 1.00 94.25 145 ARG A C 1
ATOM 1108 O O . ARG A 1 145 ? 16.572 -0.394 -6.600 1.00 94.25 145 ARG A O 1
ATOM 1115 N N . PRO A 1 146 ? 15.358 1.017 -5.312 1.00 95.88 146 PRO A N 1
ATOM 1116 C CA . PRO A 1 146 ? 14.197 0.147 -5.285 1.00 95.88 146 PRO A CA 1
ATOM 1117 C C . PRO A 1 146 ? 13.716 -0.118 -6.714 1.00 95.88 146 PRO A C 1
ATOM 1119 O O . PRO A 1 146 ? 13.807 0.729 -7.597 1.00 95.88 146 PRO A O 1
ATOM 1122 N N . LYS A 1 147 ? 13.169 -1.307 -6.942 1.00 95.69 147 LYS A N 1
ATOM 1123 C CA . LYS A 1 147 ? 12.521 -1.658 -8.205 1.00 95.69 147 LYS A CA 1
ATOM 1124 C C . LYS A 1 147 ? 11.359 -0.728 -8.499 1.00 95.69 147 LYS A C 1
ATOM 1126 O O . LYS A 1 147 ? 11.195 -0.270 -9.625 1.00 95.69 147 LYS A O 1
ATOM 1131 N N . ALA A 1 148 ? 10.543 -0.504 -7.474 1.00 97.81 148 ALA A N 1
ATOM 1132 C CA . ALA A 1 148 ? 9.345 0.293 -7.571 1.00 97.81 148 ALA A CA 1
ATOM 1133 C C . ALA A 1 148 ? 9.121 1.122 -6.310 1.00 97.81 148 ALA A C 1
ATOM 1135 O O . ALA A 1 148 ? 9.374 0.676 -5.187 1.00 97.81 148 ALA A O 1
ATOM 1136 N N . VAL A 1 149 ? 8.557 2.305 -6.501 1.00 98.19 149 VAL A N 1
ATOM 1137 C CA . VAL A 1 149 ? 7.983 3.108 -5.428 1.00 98.19 149 VAL A CA 1
ATOM 1138 C C . VAL A 1 149 ? 6.505 3.325 -5.687 1.00 98.19 149 VAL A C 1
ATOM 1140 O O . VAL A 1 149 ? 6.087 3.562 -6.818 1.00 98.19 149 VAL A O 1
ATOM 1143 N N . GLN A 1 150 ? 5.702 3.224 -4.635 1.00 98.31 150 GLN A N 1
ATOM 1144 C CA . GLN A 1 150 ? 4.278 3.531 -4.675 1.00 98.31 150 GLN A CA 1
ATOM 1145 C C . GLN A 1 150 ? 4.020 4.824 -3.910 1.00 98.31 150 GLN A C 1
ATOM 1147 O O . GLN A 1 150 ? 4.527 4.973 -2.805 1.00 98.31 150 GLN A O 1
ATOM 1152 N N . PHE A 1 151 ? 3.193 5.724 -4.442 1.00 97.81 151 PHE A N 1
ATOM 1153 C CA . PHE A 1 151 ? 2.747 6.918 -3.717 1.00 97.81 151 PHE A CA 1
ATOM 1154 C C . PHE A 1 151 ? 1.224 7.001 -3.628 1.00 97.81 151 PHE A C 1
ATOM 1156 O O . PHE A 1 151 ? 0.504 6.676 -4.576 1.00 97.81 151 PHE A O 1
ATOM 1163 N N . PHE A 1 152 ? 0.748 7.479 -2.480 1.00 95.69 152 PHE A N 1
ATOM 1164 C CA . PHE A 1 152 ? -0.659 7.718 -2.173 1.00 95.69 152 PHE A CA 1
ATOM 1165 C C . PHE A 1 152 ? -0.835 9.058 -1.444 1.00 95.69 152 PHE A C 1
ATOM 1167 O O . PHE A 1 152 ? -0.003 9.410 -0.617 1.00 95.69 152 PHE A O 1
ATOM 1174 N N . ALA A 1 153 ? -1.942 9.758 -1.705 1.00 91.62 153 ALA A N 1
ATOM 1175 C CA . ALA A 1 153 ? -2.379 10.966 -0.997 1.00 91.62 153 ALA A CA 1
ATOM 1176 C C . ALA A 1 153 ? -1.376 12.145 -0.967 1.00 91.62 153 ALA A C 1
ATOM 1178 O O . ALA A 1 153 ? -0.686 12.366 0.024 1.00 91.62 153 ALA A O 1
ATOM 1179 N N . PRO A 1 154 ? -1.330 12.973 -2.019 1.00 93.62 154 PRO A N 1
ATOM 1180 C CA . PRO A 1 154 ? -1.573 12.597 -3.408 1.00 93.62 154 PRO A CA 1
ATOM 1181 C C . PRO A 1 154 ? -0.422 11.726 -3.941 1.00 93.62 154 PRO A C 1
ATOM 1183 O O . PRO A 1 154 ? 0.655 11.645 -3.351 1.00 93.62 154 PRO A O 1
ATOM 1186 N N . SER A 1 155 ? -0.648 11.051 -5.067 1.00 95.75 155 SER A N 1
ATOM 1187 C CA . SER A 1 155 ? 0.386 10.221 -5.695 1.00 95.75 155 SER A CA 1
ATOM 1188 C C . SER A 1 155 ? 1.453 11.045 -6.419 1.00 95.75 155 SER A C 1
ATOM 1190 O O . SER A 1 155 ? 2.622 10.669 -6.401 1.00 95.75 155 SER A O 1
ATOM 1192 N N . ILE A 1 156 ? 1.073 12.172 -7.025 1.00 96.62 156 ILE A N 1
ATOM 1193 C CA . ILE A 1 156 ? 1.974 13.044 -7.787 1.00 96.62 156 ILE A CA 1
ATOM 1194 C C . ILE A 1 156 ? 2.207 14.342 -7.015 1.00 96.62 156 ILE A C 1
ATOM 1196 O O . ILE A 1 156 ? 1.252 15.027 -6.648 1.00 96.62 156 ILE A O 1
ATOM 1200 N N . ILE A 1 157 ? 3.474 14.677 -6.771 1.00 94.50 157 ILE A N 1
ATOM 1201 C CA . ILE A 1 157 ? 3.893 15.896 -6.065 1.00 94.50 157 ILE A CA 1
ATOM 1202 C C . ILE A 1 157 ? 5.091 16.489 -6.798 1.00 94.50 157 ILE A C 1
ATOM 1204 O O . ILE A 1 157 ? 5.949 15.752 -7.278 1.00 94.50 157 ILE A O 1
ATOM 1208 N N . HIS A 1 158 ? 5.146 17.817 -6.856 1.00 93.94 158 HIS A N 1
ATOM 1209 C CA . HIS A 1 158 ? 6.255 18.567 -7.434 1.00 93.94 158 HIS A CA 1
ATOM 1210 C C . HIS A 1 158 ? 7.097 19.199 -6.329 1.00 93.94 158 HIS A C 1
ATOM 1212 O O . HIS A 1 158 ? 6.562 19.662 -5.316 1.00 93.94 158 HIS A O 1
ATOM 1218 N N . GLN A 1 159 ? 8.411 19.214 -6.522 1.00 88.38 159 GLN A N 1
ATOM 1219 C CA . GLN A 1 159 ? 9.320 19.943 -5.654 1.00 88.38 159 GLN A CA 1
ATOM 1220 C C . GLN A 1 159 ? 9.000 21.445 -5.667 1.00 88.38 159 GLN A C 1
ATOM 1222 O O . GLN A 1 159 ? 8.745 22.003 -6.737 1.00 88.38 159 GLN A O 1
ATOM 1227 N N . PRO A 1 160 ? 9.063 22.133 -4.512 1.00 81.88 160 PRO A N 1
ATOM 1228 C CA . PRO A 1 160 ? 8.781 23.566 -4.449 1.00 81.88 160 PRO A CA 1
ATOM 1229 C C . PRO A 1 160 ? 9.745 24.451 -5.254 1.00 81.88 160 PRO A C 1
ATOM 1231 O O . PRO A 1 160 ? 9.349 25.530 -5.680 1.00 81.88 160 PRO A O 1
ATOM 1234 N N . ASN A 1 161 ? 11.002 24.025 -5.432 1.00 76.25 161 ASN A N 1
ATOM 1235 C CA . ASN A 1 161 ? 12.069 24.896 -5.939 1.00 76.25 161 ASN A CA 1
ATOM 1236 C C . ASN A 1 161 ? 12.335 24.736 -7.442 1.00 76.25 161 ASN A C 1
ATOM 1238 O O . ASN A 1 161 ? 12.426 25.736 -8.147 1.00 76.25 161 ASN A O 1
ATOM 1242 N N . ASP A 1 162 ? 12.489 23.505 -7.931 1.00 80.38 162 ASP A N 1
ATOM 1243 C CA . ASP A 1 162 ? 12.837 23.206 -9.330 1.00 80.38 162 ASP A CA 1
ATOM 1244 C C . ASP A 1 162 ? 11.653 22.657 -10.146 1.00 80.38 162 ASP A C 1
ATOM 1246 O O . ASP A 1 162 ? 11.736 22.545 -11.369 1.00 80.38 162 ASP A O 1
ATOM 1250 N N . GLY A 1 163 ? 10.534 22.348 -9.481 1.00 87.06 163 GLY A N 1
ATOM 1251 C CA . GLY A 1 163 ? 9.345 21.780 -10.103 1.00 87.06 163 GLY A CA 1
ATOM 1252 C C . GLY A 1 163 ? 9.503 20.325 -10.546 1.00 87.06 163 GLY A C 1
ATOM 1253 O O . GLY A 1 163 ? 8.626 19.834 -11.251 1.00 87.06 163 GLY A O 1
ATOM 1254 N N . LEU A 1 164 ? 10.568 19.614 -10.159 1.00 92.19 164 LEU A N 1
ATOM 1255 C CA . LEU A 1 164 ? 10.723 18.199 -10.492 1.00 92.19 164 LEU A CA 1
ATOM 1256 C C . LEU A 1 164 ? 9.656 17.374 -9.762 1.00 92.19 164 LEU A C 1
ATOM 1258 O O . LEU A 1 164 ? 9.497 17.470 -8.542 1.00 92.19 164 LEU A O 1
ATOM 1262 N N . SER A 1 165 ? 8.904 16.553 -10.494 1.00 96.69 165 SER A N 1
ATOM 1263 C CA . SER A 1 165 ? 7.942 15.641 -9.870 1.00 96.69 165 SER A CA 1
ATOM 1264 C C . SER A 1 165 ? 8.637 14.444 -9.218 1.00 96.69 165 SER A C 1
ATOM 1266 O O . SER A 1 165 ? 9.694 13.984 -9.655 1.00 96.69 165 SER A O 1
ATOM 1268 N N . ASN A 1 166 ? 8.003 13.869 -8.198 1.00 96.88 166 ASN A N 1
ATOM 1269 C CA . ASN A 1 166 ? 8.456 12.628 -7.563 1.00 96.88 166 ASN A CA 1
ATOM 1270 C C . ASN A 1 166 ? 8.533 11.441 -8.540 1.00 96.88 166 ASN A C 1
ATOM 1272 O O . ASN A 1 166 ? 9.318 10.518 -8.309 1.00 96.88 166 ASN A O 1
ATOM 1276 N N . VAL A 1 167 ? 7.754 11.486 -9.627 1.00 98.31 167 VAL A N 1
ATOM 1277 C CA . VAL A 1 167 ? 7.816 10.531 -10.742 1.00 98.31 167 VAL A CA 1
ATOM 1278 C C . VAL A 1 167 ? 9.101 10.706 -11.539 1.00 98.31 167 VAL A C 1
ATOM 1280 O O . VAL A 1 167 ? 9.842 9.744 -11.715 1.00 98.31 167 VAL A O 1
ATOM 1283 N N . GLN A 1 168 ? 9.395 11.934 -11.976 1.00 97.94 168 GLN A N 1
ATOM 1284 C CA . GLN A 1 168 ? 10.610 12.220 -12.742 1.00 97.94 168 GLN A CA 1
ATOM 1285 C C . GLN A 1 168 ? 11.862 11.858 -11.943 1.00 97.94 168 GLN A C 1
ATOM 1287 O O . GLN A 1 168 ? 12.734 11.176 -12.472 1.00 97.94 168 GLN A O 1
ATOM 1292 N N . LEU A 1 169 ? 11.900 12.209 -10.653 1.00 97.19 169 LEU A N 1
ATOM 1293 C CA . LEU A 1 169 ? 13.010 11.836 -9.780 1.00 97.19 169 LEU A CA 1
ATOM 1294 C C . LEU A 1 169 ? 13.162 10.308 -9.658 1.00 97.19 169 LEU A C 1
ATOM 1296 O O . LEU A 1 169 ? 14.275 9.801 -9.734 1.00 97.19 169 LEU A O 1
ATOM 1300 N N . ALA A 1 170 ? 12.069 9.541 -9.531 1.00 97.94 170 ALA A N 1
ATOM 1301 C CA . ALA A 1 170 ? 12.150 8.073 -9.534 1.00 97.94 170 ALA A CA 1
ATOM 1302 C C . ALA A 1 170 ? 12.770 7.536 -10.835 1.00 97.94 170 ALA A C 1
ATOM 1304 O O . ALA A 1 170 ? 13.654 6.673 -10.809 1.00 97.94 170 ALA A O 1
ATOM 1305 N N . HIS A 1 171 ? 12.328 8.072 -11.975 1.00 98.19 171 HIS A N 1
ATOM 1306 C CA . HIS A 1 171 ? 12.795 7.664 -13.298 1.00 98.19 171 HIS A CA 1
ATOM 1307 C C . HIS A 1 171 ? 14.268 8.007 -13.541 1.00 98.19 171 HIS A C 1
ATOM 1309 O O . HIS A 1 171 ? 14.968 7.191 -14.142 1.00 98.19 171 HIS A O 1
ATOM 1315 N N . GLU A 1 172 ? 14.780 9.124 -13.013 1.00 97.12 172 GLU A N 1
ATOM 1316 C CA . GLU A 1 172 ? 16.217 9.461 -13.055 1.00 97.12 172 GLU A CA 1
ATOM 1317 C C . GLU A 1 172 ? 17.096 8.379 -12.403 1.00 97.12 172 GLU A C 1
ATOM 1319 O O . GLU A 1 172 ? 18.209 8.108 -12.859 1.00 97.12 172 GLU A O 1
ATOM 1324 N N . TYR A 1 173 ? 16.569 7.688 -11.388 1.00 96.44 173 TYR A N 1
ATOM 1325 C CA . TYR A 1 173 ? 17.235 6.573 -10.713 1.00 96.44 173 TYR A CA 1
ATOM 1326 C C . TYR A 1 173 ? 16.810 5.187 -11.224 1.00 96.44 173 TYR A C 1
ATOM 1328 O O . TYR A 1 173 ? 17.129 4.179 -10.592 1.00 96.44 173 TYR A O 1
ATOM 1336 N N . ASN A 1 174 ? 16.144 5.102 -12.382 1.00 96.12 174 ASN A N 1
ATOM 1337 C CA . ASN A 1 174 ? 15.631 3.857 -12.978 1.00 96.12 174 ASN A CA 1
ATOM 1338 C C . ASN A 1 174 ? 14.685 3.066 -12.052 1.00 96.12 174 ASN A C 1
ATOM 1340 O O . ASN A 1 174 ? 14.634 1.837 -12.105 1.00 96.12 174 ASN A O 1
ATOM 1344 N N . THR A 1 175 ? 13.952 3.767 -11.189 1.00 97.38 175 THR A N 1
ATOM 1345 C CA . THR A 1 175 ? 12.946 3.189 -10.295 1.00 97.38 175 THR A CA 1
ATOM 1346 C C . THR A 1 175 ? 11.563 3.331 -10.927 1.00 97.38 175 THR A C 1
ATOM 1348 O O . THR A 1 175 ? 11.188 4.425 -11.342 1.00 97.38 175 THR A O 1
ATOM 1351 N N . GLN A 1 176 ? 10.783 2.247 -10.980 1.00 98.25 176 GLN A N 1
ATOM 1352 C CA . GLN A 1 176 ? 9.407 2.292 -11.486 1.00 98.25 176 GLN A CA 1
ATOM 1353 C C . GLN A 1 176 ? 8.484 3.025 -10.507 1.00 98.25 176 GLN A C 1
ATOM 1355 O O . GLN A 1 176 ? 8.604 2.884 -9.290 1.00 98.25 176 GLN A O 1
ATOM 1360 N N . PHE A 1 177 ? 7.515 3.765 -11.028 1.00 98.69 177 PHE A N 1
ATOM 1361 C CA . PHE A 1 177 ? 6.583 4.544 -10.227 1.00 98.69 177 PHE A CA 1
ATOM 1362 C C . PHE A 1 177 ? 5.162 3.987 -10.310 1.00 98.69 177 PHE A C 1
ATOM 1364 O O . PHE A 1 177 ? 4.597 3.832 -11.392 1.00 98.69 177 PHE A O 1
ATOM 1371 N N . ILE A 1 178 ? 4.547 3.738 -9.154 1.00 98.81 178 ILE A N 1
ATOM 1372 C CA . ILE A 1 178 ? 3.168 3.264 -9.035 1.00 98.81 178 ILE A CA 1
ATOM 1373 C C . ILE A 1 178 ? 2.321 4.345 -8.360 1.00 98.81 178 ILE A C 1
ATOM 1375 O O . ILE A 1 178 ? 2.506 4.663 -7.184 1.00 98.81 178 ILE A O 1
ATOM 1379 N N . ALA A 1 179 ? 1.345 4.892 -9.082 1.00 98.75 179 ALA A N 1
ATOM 1380 C CA . ALA A 1 179 ? 0.407 5.857 -8.517 1.00 98.75 179 ALA A CA 1
ATOM 1381 C C . ALA A 1 179 ? -0.827 5.150 -7.951 1.00 98.75 179 ALA A C 1
ATOM 1383 O O . ALA A 1 179 ? -1.544 4.473 -8.685 1.00 98.75 179 ALA A O 1
ATOM 1384 N N . GLN A 1 180 ? -1.123 5.343 -6.665 1.00 98.44 180 GLN A N 1
ATOM 1385 C CA . GLN A 1 180 ? -2.421 4.971 -6.104 1.00 98.44 180 GLN A CA 1
ATOM 1386 C C . GLN A 1 180 ? -3.398 6.143 -6.220 1.00 98.44 180 GLN A C 1
ATOM 1388 O O . GLN A 1 180 ? -3.097 7.255 -5.787 1.00 98.44 180 GLN A O 1
ATOM 1393 N N . VAL A 1 181 ? -4.569 5.882 -6.798 1.00 97.19 181 VAL A N 1
ATOM 1394 C CA . VAL A 1 181 ? -5.600 6.878 -7.117 1.00 97.19 181 VAL A CA 1
ATOM 1395 C C . VAL A 1 181 ? -6.970 6.410 -6.629 1.00 97.19 181 VAL A C 1
ATOM 1397 O O . VAL A 1 181 ? -7.249 5.210 -6.633 1.00 97.19 181 VAL A O 1
ATOM 1400 N N . GLY A 1 182 ? -7.833 7.345 -6.230 1.00 95.19 182 GLY A N 1
ATOM 1401 C CA . GLY A 1 182 ? -9.221 7.062 -5.842 1.00 95.19 182 GLY A CA 1
ATOM 1402 C C . GLY A 1 182 ? -10.262 7.589 -6.835 1.00 95.19 182 GLY A C 1
ATOM 1403 O O . GLY A 1 182 ? -11.452 7.305 -6.695 1.00 95.19 182 GLY A O 1
ATOM 1404 N N . SER A 1 183 ? -9.832 8.353 -7.843 1.00 94.25 183 SER A N 1
ATOM 1405 C CA . SER A 1 183 ? -10.711 9.028 -8.799 1.00 94.25 183 SER A CA 1
ATOM 1406 C C . SER A 1 183 ? -10.165 9.024 -10.229 1.00 94.25 183 SER A C 1
ATOM 1408 O O . SER A 1 183 ? -8.966 8.886 -10.479 1.00 94.25 183 SER A O 1
ATOM 1410 N N . ILE A 1 184 ? -11.056 9.261 -11.196 1.00 95.44 184 ILE A N 1
ATOM 1411 C CA . ILE A 1 184 ? -10.684 9.422 -12.610 1.00 95.44 184 ILE A CA 1
ATOM 1412 C C . ILE A 1 184 ? -9.797 10.653 -12.832 1.00 95.44 184 ILE A C 1
ATOM 1414 O O . ILE A 1 184 ? -8.938 10.634 -13.711 1.00 95.44 184 ILE A O 1
ATOM 1418 N N . SER A 1 185 ? -9.980 11.720 -12.047 1.00 94.06 185 SER A N 1
ATOM 1419 C CA . SER A 1 185 ? -9.151 12.925 -12.158 1.00 94.06 185 SER A CA 1
ATOM 1420 C C . SER A 1 185 ? -7.697 12.633 -11.792 1.00 94.06 185 SER A C 1
ATOM 1422 O O . SER A 1 185 ? -6.789 12.965 -12.551 1.00 94.06 185 SER A O 1
ATOM 1424 N N . GLU A 1 186 ? -7.473 11.939 -10.678 1.00 95.75 186 GLU A N 1
ATOM 1425 C CA . GLU A 1 186 ? -6.132 11.504 -10.279 1.00 95.75 186 GLU A CA 1
ATOM 1426 C C . GLU A 1 186 ? -5.541 10.486 -11.262 1.00 95.75 186 GLU A C 1
ATOM 1428 O O . GLU A 1 186 ? -4.352 10.541 -11.559 1.00 95.75 186 GLU A O 1
ATOM 1433 N N . ALA A 1 187 ? -6.356 9.583 -11.820 1.00 97.69 187 ALA A N 1
ATOM 1434 C CA . ALA A 1 187 ? -5.891 8.645 -12.840 1.00 97.69 187 ALA A CA 1
ATOM 1435 C C . ALA A 1 187 ? -5.402 9.369 -14.106 1.00 97.69 187 ALA A C 1
ATOM 1437 O O . ALA A 1 187 ? -4.339 9.044 -14.633 1.00 97.69 187 ALA A O 1
ATOM 1438 N N . LYS A 1 188 ? -6.134 10.390 -14.576 1.00 98.19 188 LYS A N 1
ATOM 1439 C CA . LYS A 1 188 ? -5.683 11.253 -15.682 1.00 98.19 188 LYS A CA 1
ATOM 1440 C C . LYS A 1 188 ? -4.365 11.937 -15.344 1.00 98.19 188 LYS A C 1
ATOM 1442 O O . LYS A 1 188 ? -3.502 12.034 -16.212 1.00 98.19 188 LYS A O 1
ATOM 1447 N N . GLU A 1 189 ? -4.203 12.381 -14.101 1.00 97.81 189 GLU A N 1
ATOM 1448 C CA . GLU A 1 189 ? -2.962 13.010 -13.664 1.00 97.81 189 GLU A CA 1
ATOM 1449 C C . GLU A 1 189 ? -1.772 12.054 -13.696 1.00 97.81 189 GLU A C 1
ATOM 1451 O O . GLU A 1 189 ? -0.728 12.385 -14.263 1.00 97.81 189 GLU A O 1
ATOM 1456 N N . ALA A 1 190 ? -1.957 10.842 -13.180 1.00 98.50 190 ALA A N 1
ATOM 1457 C CA . ALA A 1 190 ? -0.953 9.790 -13.231 1.00 98.50 190 ALA A CA 1
ATOM 1458 C C . ALA A 1 190 ? -0.565 9.436 -14.682 1.00 98.50 190 ALA A C 1
ATOM 1460 O O . ALA A 1 190 ? 0.619 9.307 -14.993 1.00 98.50 190 ALA A O 1
ATOM 1461 N N . ILE A 1 191 ? -1.541 9.353 -15.597 1.00 98.62 191 ILE A N 1
ATOM 1462 C CA . ILE A 1 191 ? -1.290 9.104 -17.028 1.00 98.62 191 ILE A CA 1
ATOM 1463 C C . ILE A 1 191 ? -0.453 10.233 -17.648 1.00 98.62 191 ILE A C 1
ATOM 1465 O O . ILE A 1 191 ? 0.504 9.952 -18.368 1.00 98.62 191 ILE A O 1
ATOM 1469 N N . ARG A 1 192 ? -0.769 11.506 -17.356 1.00 98.31 192 ARG A N 1
ATOM 1470 C CA . ARG A 1 192 ? 0.006 12.659 -17.858 1.00 98.31 192 ARG A CA 1
ATOM 1471 C C . ARG A 1 192 ? 1.468 12.615 -17.414 1.00 98.31 192 ARG A C 1
ATOM 1473 O O . ARG A 1 192 ? 2.344 12.964 -18.202 1.00 98.31 192 ARG A O 1
ATOM 1480 N N . HIS A 1 193 ? 1.716 12.141 -16.195 1.00 98.38 193 HIS A N 1
ATOM 1481 C CA . HIS A 1 193 ? 3.055 11.987 -15.627 1.00 98.38 193 HIS A CA 1
ATOM 1482 C C . HIS A 1 193 ? 3.758 10.688 -16.037 1.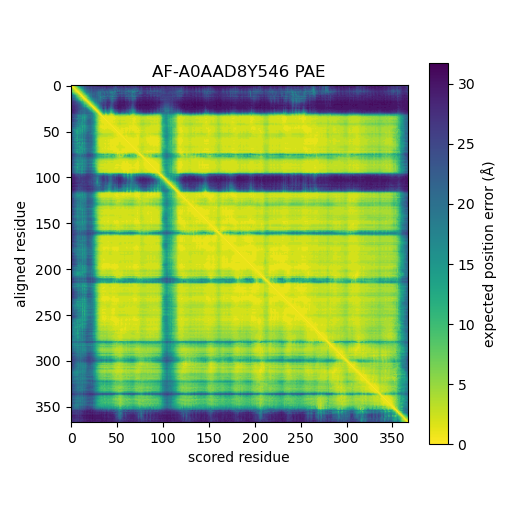00 98.38 193 HIS A C 1
ATOM 1484 O O . HIS A 1 193 ? 4.896 10.474 -15.636 1.00 98.38 193 HIS A O 1
ATOM 1490 N N . LYS A 1 194 ? 3.125 9.850 -16.872 1.00 98.00 194 LYS A N 1
ATOM 1491 C CA . LYS A 1 194 ? 3.713 8.622 -17.432 1.00 98.00 194 LYS A CA 1
ATOM 1492 C C . LYS A 1 194 ? 4.196 7.638 -16.362 1.00 98.00 194 LYS A C 1
ATOM 1494 O O . LYS A 1 194 ? 5.280 7.075 -16.480 1.00 98.00 194 LYS A O 1
ATOM 1499 N N . VAL A 1 195 ? 3.391 7.431 -15.321 1.00 98.75 195 VAL A N 1
ATOM 1500 C CA . VAL A 1 195 ? 3.674 6.406 -14.303 1.00 98.75 195 VAL A CA 1
ATOM 1501 C C . VAL A 1 195 ? 3.708 4.997 -14.910 1.00 98.75 195 VAL A C 1
ATOM 1503 O O . VAL A 1 195 ? 3.118 4.746 -15.961 1.00 98.75 195 VAL A O 1
ATOM 1506 N N . ASP A 1 196 ? 4.352 4.059 -14.219 1.00 98.81 196 ASP A N 1
ATOM 1507 C CA . ASP A 1 196 ? 4.555 2.684 -14.691 1.00 98.81 196 ASP A CA 1
ATOM 1508 C C . ASP A 1 196 ? 3.408 1.733 -14.317 1.00 98.81 196 ASP A C 1
ATOM 1510 O O . ASP A 1 196 ? 3.230 0.696 -14.954 1.00 98.81 196 ASP A O 1
ATOM 1514 N N . ALA A 1 197 ? 2.617 2.072 -13.296 1.00 98.88 197 ALA A N 1
ATOM 1515 C CA . ALA A 1 197 ? 1.344 1.419 -12.995 1.00 98.88 197 ALA A CA 1
ATOM 1516 C C . ALA A 1 197 ? 0.401 2.336 -12.209 1.00 98.88 197 ALA A C 1
ATOM 1518 O O . ALA A 1 197 ? 0.827 3.281 -11.537 1.00 98.88 197 ALA A O 1
ATOM 1519 N N . ILE A 1 198 ? -0.891 2.013 -12.254 1.00 98.88 198 ILE A N 1
ATOM 1520 C CA . ILE A 1 198 ? -1.941 2.712 -11.512 1.00 98.88 198 ILE A CA 1
ATOM 1521 C C . IL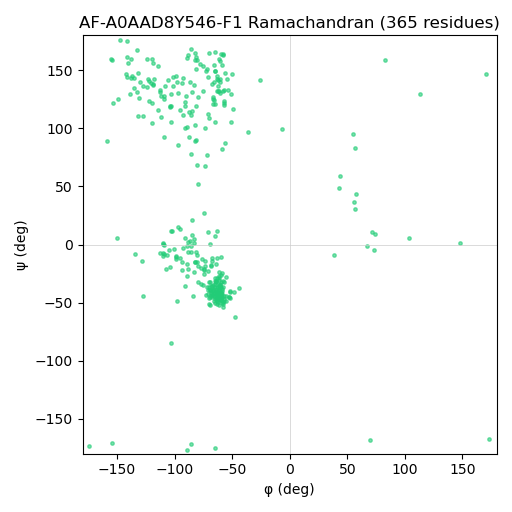E A 1 198 ? -2.680 1.718 -10.616 1.00 98.88 198 ILE A C 1
ATOM 1523 O O . ILE A 1 198 ? -3.249 0.741 -11.095 1.00 98.88 198 ILE A O 1
ATOM 1527 N N . ILE A 1 199 ? -2.724 1.987 -9.313 1.00 98.81 199 ILE A N 1
ATOM 1528 C CA . ILE A 1 199 ? -3.584 1.272 -8.367 1.00 98.81 199 ILE A CA 1
ATOM 1529 C C . ILE A 1 199 ? -4.873 2.073 -8.186 1.00 98.81 199 ILE A C 1
ATOM 1531 O O . ILE A 1 199 ? -4.856 3.178 -7.652 1.00 98.81 199 ILE A O 1
ATOM 1535 N N . CYS A 1 200 ? -5.998 1.496 -8.591 1.00 98.44 200 CYS A N 1
ATOM 1536 C CA . CYS A 1 200 ? -7.336 2.050 -8.419 1.00 98.44 200 CYS A CA 1
ATOM 1537 C C . CYS A 1 200 ? -7.923 1.598 -7.076 1.00 98.44 200 CYS A C 1
ATOM 1539 O O . CYS A 1 200 ? -8.399 0.466 -6.952 1.00 98.44 200 CYS A O 1
ATOM 1541 N N . GLN A 1 201 ? -7.884 2.473 -6.072 1.00 97.69 201 GLN A N 1
ATOM 1542 C CA . GLN A 1 201 ? -8.438 2.214 -4.745 1.00 97.69 201 GLN A CA 1
ATOM 1543 C C . GLN A 1 201 ? -9.919 2.597 -4.700 1.00 97.69 201 GLN A C 1
ATOM 1545 O O . GLN A 1 201 ? -10.274 3.769 -4.797 1.00 97.69 201 GLN A O 1
ATOM 1550 N N . GLY A 1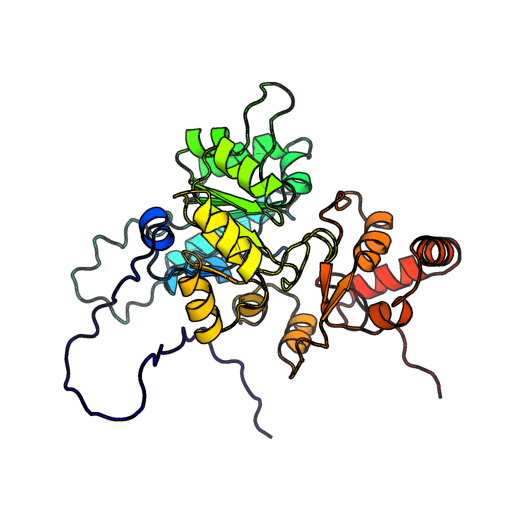 202 ? -10.779 1.597 -4.526 1.00 94.62 202 GLY A N 1
ATOM 1551 C CA . GLY A 1 202 ? -12.206 1.806 -4.315 1.00 94.62 202 GLY A CA 1
ATOM 1552 C C . GLY A 1 202 ? -12.576 2.056 -2.856 1.00 94.62 202 GLY A C 1
ATOM 1553 O O . GLY A 1 202 ? -11.790 1.835 -1.929 1.00 94.62 202 GLY A O 1
ATOM 1554 N N . SER A 1 203 ? -13.819 2.486 -2.656 1.00 90.19 203 SER A N 1
ATOM 1555 C CA . SER A 1 203 ? -14.406 2.769 -1.340 1.00 90.19 203 SER A CA 1
ATOM 1556 C C . SER A 1 203 ? -14.514 1.551 -0.404 1.00 90.19 203 SER A C 1
ATOM 1558 O O . SER A 1 203 ? -14.773 1.708 0.787 1.00 90.19 203 SER A O 1
ATOM 1560 N N . GLU A 1 204 ? -14.304 0.344 -0.928 1.00 91.06 204 GLU A N 1
ATOM 1561 C CA . GLU A 1 204 ? -14.273 -0.935 -0.215 1.00 91.06 204 GLU A CA 1
ATOM 1562 C C . GLU A 1 204 ? -12.924 -1.204 0.475 1.00 91.06 204 GLU A C 1
ATOM 1564 O O . GLU A 1 204 ? -12.761 -2.208 1.169 1.00 91.06 204 GLU A O 1
ATOM 1569 N N . ALA A 1 205 ? -11.912 -0.361 0.257 1.00 92.06 205 ALA A N 1
ATOM 1570 C CA . ALA A 1 205 ? -10.606 -0.528 0.883 1.00 92.06 205 ALA A CA 1
ATOM 1571 C C . ALA A 1 205 ? -10.657 -0.354 2.413 1.00 92.06 205 ALA A C 1
ATOM 1573 O O . ALA A 1 205 ? -11.508 0.347 2.957 1.00 92.06 205 ALA A O 1
ATOM 1574 N N . GLY A 1 206 ? -9.716 -0.971 3.126 1.00 90.50 206 GLY A N 1
ATOM 1575 C CA . GLY A 1 206 ? -9.389 -0.572 4.498 1.00 90.50 206 GLY A CA 1
ATOM 1576 C C . GLY A 1 206 ? -8.434 0.626 4.501 1.00 90.50 206 GLY A C 1
ATOM 1577 O O . GLY A 1 206 ? -7.814 0.919 3.477 1.00 90.50 206 GLY A O 1
ATOM 1578 N N . GLY A 1 207 ? -8.288 1.288 5.650 1.00 89.31 207 GLY A N 1
ATOM 1579 C CA . GLY A 1 207 ? -7.379 2.428 5.800 1.00 89.31 207 GLY A CA 1
ATOM 1580 C C . GLY A 1 207 ? -7.839 3.673 5.036 1.00 89.31 207 GLY A C 1
ATOM 1581 O O . GLY A 1 207 ? -8.984 3.743 4.572 1.00 89.31 207 GLY A O 1
ATOM 1582 N N . HIS A 1 208 ? -6.940 4.653 4.934 1.00 90.88 208 HIS A N 1
ATOM 1583 C CA . HIS A 1 208 ? -7.189 5.928 4.264 1.00 90.88 208 HIS A CA 1
ATOM 1584 C C . HIS A 1 208 ? -7.500 5.780 2.779 1.00 90.88 208 HIS A C 1
ATOM 1586 O O . HIS A 1 208 ? -6.913 4.961 2.069 1.00 90.88 208 HIS A O 1
ATOM 1592 N N . GLY A 1 209 ? -8.432 6.604 2.320 1.00 88.56 209 GLY A N 1
ATOM 1593 C CA . GLY A 1 209 ? -8.912 6.664 0.950 1.00 88.56 209 GLY A CA 1
ATOM 1594 C C . GLY A 1 209 ? -9.877 7.830 0.769 1.00 88.56 209 GLY A C 1
ATOM 1595 O O . GLY A 1 209 ? -10.086 8.644 1.669 1.00 88.56 209 GLY A O 1
ATOM 1596 N N . LEU A 1 210 ? -10.492 7.906 -0.407 1.00 85.62 210 LEU A N 1
ATOM 1597 C CA . LEU A 1 210 ? -11.563 8.870 -0.636 1.00 85.62 210 LEU A CA 1
ATOM 1598 C C . LEU A 1 210 ? -12.834 8.442 0.109 1.00 85.62 210 LEU A C 1
ATOM 1600 O O . LEU A 1 210 ? -13.106 7.247 0.283 1.00 85.62 210 LEU A O 1
ATOM 1604 N N . ARG A 1 211 ? -13.635 9.427 0.525 1.00 75.31 211 ARG A N 1
ATOM 1605 C CA . ARG A 1 211 ? -14.977 9.172 1.068 1.00 75.31 211 ARG A CA 1
ATOM 1606 C C . ARG A 1 211 ? -15.872 8.487 0.034 1.00 75.31 211 ARG A C 1
ATOM 1608 O O . ARG A 1 211 ? -15.658 8.655 -1.160 1.00 75.31 211 ARG A O 1
ATOM 1615 N N . ARG A 1 212 ? -16.926 7.787 0.474 1.00 67.06 212 ARG A N 1
ATOM 1616 C CA . ARG A 1 212 ? -17.880 7.103 -0.425 1.00 67.06 212 ARG A CA 1
ATOM 1617 C C . ARG A 1 212 ? -18.548 8.031 -1.444 1.00 67.06 212 ARG A C 1
ATOM 1619 O O . ARG A 1 212 ? -18.828 7.587 -2.545 1.00 67.06 212 ARG A O 1
ATOM 1626 N N . GLU A 1 213 ? -18.780 9.299 -1.107 1.00 74.00 213 GLU A N 1
ATOM 1627 C CA . GLU A 1 213 ? -19.416 10.255 -2.026 1.00 74.00 213 GLU A CA 1
ATOM 1628 C C . GLU A 1 213 ? -18.447 10.774 -3.102 1.00 74.00 213 GLU A C 1
ATOM 1630 O O . GLU A 1 213 ? -18.876 11.266 -4.142 1.00 74.00 213 GLU A O 1
ATOM 1635 N N . LEU A 1 214 ? -17.139 10.667 -2.850 1.00 69.69 214 LEU A N 1
ATOM 1636 C CA . LEU A 1 214 ? -16.069 11.123 -3.745 1.00 69.69 214 LEU A CA 1
ATOM 1637 C C . LEU A 1 214 ? -15.331 9.959 -4.429 1.00 69.69 214 LEU A C 1
ATOM 1639 O O . LEU A 1 214 ? -14.668 10.153 -5.446 1.00 69.69 214 LEU A O 1
ATOM 1643 N N . GLY A 1 215 ? -15.415 8.760 -3.855 1.00 67.75 215 GLY A N 1
ATOM 1644 C CA . GLY A 1 215 ? -14.737 7.546 -4.281 1.00 67.75 215 GLY A CA 1
ATOM 1645 C C . GLY A 1 215 ? -15.663 6.620 -5.060 1.00 67.75 215 GLY A C 1
ATOM 1646 O O . GLY A 1 215 ? -16.849 6.494 -4.775 1.00 67.75 215 GLY A O 1
ATOM 1647 N N . SER A 1 216 ? -15.104 5.943 -6.055 1.00 84.62 216 SER A N 1
ATOM 1648 C CA . SER A 1 216 ? -15.819 4.934 -6.841 1.00 84.62 216 SER A CA 1
ATOM 1649 C C . SER A 1 216 ? -15.706 3.545 -6.204 1.00 84.62 216 SER A C 1
ATOM 1651 O O . SER A 1 216 ? -14.823 3.301 -5.378 1.00 84.62 216 SER A O 1
ATOM 1653 N N . SER A 1 217 ? -16.573 2.608 -6.598 1.00 93.06 217 SER A N 1
ATOM 1654 C CA . SER A 1 217 ? -16.359 1.193 -6.266 1.00 93.06 217 SER A CA 1
ATOM 1655 C C . SER A 1 217 ? -15.100 0.666 -6.956 1.00 93.06 217 SER A C 1
ATOM 1657 O O . SER A 1 217 ? -14.748 1.118 -8.054 1.00 93.06 217 SER A O 1
ATOM 1659 N N . THR A 1 218 ? -14.418 -0.300 -6.336 1.00 95.81 218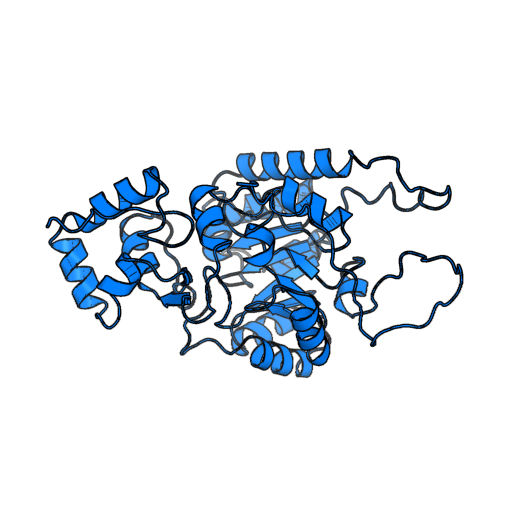 THR A N 1
ATOM 1660 C CA . THR A 1 218 ? -13.116 -0.792 -6.813 1.00 95.81 218 THR A CA 1
ATOM 1661 C C . THR A 1 218 ? -13.179 -1.258 -8.270 1.00 95.81 218 THR A C 1
ATOM 1663 O O . THR A 1 218 ? -12.343 -0.865 -9.086 1.00 95.81 218 THR A O 1
ATOM 1666 N N . MET A 1 219 ? -14.174 -2.082 -8.619 1.00 96.75 219 MET A N 1
ATOM 1667 C CA . MET A 1 219 ? -14.280 -2.655 -9.967 1.00 96.75 219 MET A CA 1
ATOM 1668 C C . MET A 1 219 ? -14.686 -1.616 -11.017 1.00 96.75 219 MET A C 1
ATOM 1670 O O . MET A 1 219 ? -14.184 -1.664 -12.140 1.00 96.75 219 MET A O 1
ATOM 1674 N N . ALA A 1 220 ? -15.559 -0.663 -10.669 1.00 95.94 220 ALA A N 1
ATOM 1675 C CA . ALA A 1 220 ? -15.977 0.383 -11.601 1.00 95.94 220 ALA A CA 1
ATOM 1676 C C . ALA A 1 220 ? -14.812 1.323 -11.934 1.00 95.94 220 ALA A C 1
ATOM 1678 O O . ALA A 1 220 ? -14.559 1.589 -13.111 1.00 95.94 220 ALA A O 1
ATOM 1679 N N . LEU A 1 221 ? -14.058 1.751 -10.914 1.00 97.38 221 LEU A N 1
ATOM 1680 C CA . LEU A 1 221 ? -12.883 2.599 -11.098 1.00 97.38 221 LEU A CA 1
ATOM 1681 C C . LEU A 1 221 ? -11.821 1.897 -11.947 1.00 97.38 221 LEU A C 1
ATOM 1683 O O . LEU A 1 221 ? -11.393 2.438 -12.965 1.00 97.38 221 LEU A O 1
ATOM 1687 N N . ALA A 1 222 ? -11.439 0.672 -11.567 1.00 98.31 222 ALA A N 1
ATOM 1688 C CA . ALA A 1 222 ? -10.421 -0.093 -12.281 1.00 98.31 222 ALA A CA 1
ATOM 1689 C C . ALA A 1 222 ? -10.822 -0.357 -13.741 1.00 98.31 222 ALA A C 1
ATOM 1691 O O . ALA A 1 222 ? -10.006 -0.170 -14.644 1.00 98.31 222 ALA A O 1
ATOM 1692 N N . SER A 1 223 ? -12.087 -0.717 -13.996 1.00 97.88 223 SER A N 1
ATOM 1693 C CA . SER A 1 223 ? -12.590 -0.939 -15.357 1.00 97.88 223 SER A CA 1
ATOM 1694 C C . SER A 1 223 ? -12.547 0.331 -16.208 1.00 97.88 223 SER A C 1
ATOM 1696 O O . SER A 1 223 ? -12.184 0.277 -17.384 1.00 97.88 223 SER A O 1
ATOM 1698 N N . GLN A 1 224 ? -12.910 1.481 -15.635 1.00 97.81 224 GLN A N 1
ATOM 1699 C CA . GLN A 1 224 ? -12.905 2.742 -16.367 1.00 97.81 224 GLN A CA 1
ATOM 1700 C C . GLN A 1 224 ? -11.478 3.207 -16.675 1.00 97.81 224 GLN A C 1
ATOM 1702 O O . GLN A 1 224 ? -11.198 3.554 -17.821 1.00 97.81 224 GLN A O 1
ATOM 1707 N N . VAL A 1 225 ? -10.566 3.160 -15.699 1.00 98.50 225 VAL A N 1
ATOM 1708 C CA . VAL A 1 225 ? -9.164 3.563 -15.894 1.00 98.50 225 VAL A CA 1
ATOM 1709 C C . VAL A 1 225 ? -8.454 2.648 -16.893 1.00 98.50 225 VAL A C 1
ATOM 1711 O O . VAL A 1 225 ? -7.759 3.152 -17.772 1.00 98.50 225 VAL A O 1
ATOM 1714 N N . SER A 1 226 ? -8.699 1.333 -16.852 1.00 98.19 226 SER A N 1
ATOM 1715 C CA . SER A 1 226 ? -8.093 0.375 -17.798 1.00 98.19 226 SER A CA 1
ATOM 1716 C C . SER A 1 226 ? -8.474 0.639 -19.260 1.00 98.19 226 SER A C 1
ATOM 1718 O O . SER A 1 226 ? -7.738 0.274 -20.168 1.00 98.19 226 SER A O 1
ATOM 1720 N N . LYS A 1 227 ? -9.605 1.309 -19.522 1.00 97.81 227 LYS A N 1
ATOM 1721 C CA . LYS A 1 227 ? -10.006 1.719 -20.882 1.00 97.81 227 LYS A CA 1
ATOM 1722 C C . LYS A 1 227 ? -9.342 3.018 -21.347 1.00 97.81 227 LYS A C 1
ATOM 1724 O O . LYS A 1 227 ? -9.416 3.344 -22.527 1.00 97.81 227 LYS A O 1
ATOM 1729 N N . MET A 1 228 ? -8.746 3.784 -20.434 1.00 97.69 228 MET A N 1
ATOM 1730 C CA . MET A 1 228 ? -8.175 5.106 -20.713 1.00 97.69 228 MET A CA 1
ATOM 1731 C C . MET A 1 228 ? -6.683 5.061 -21.054 1.00 97.69 228 MET A C 1
ATOM 1733 O O . MET A 1 228 ? -6.145 6.061 -21.525 1.00 97.69 228 MET A O 1
ATOM 1737 N N . THR A 1 229 ? -5.998 3.949 -20.776 1.00 98.06 229 THR A N 1
ATOM 1738 C CA . THR A 1 229 ? -4.540 3.851 -20.885 1.00 98.06 229 THR A CA 1
ATOM 1739 C C . THR A 1 229 ? -4.081 2.415 -21.121 1.00 98.06 229 THR A C 1
ATOM 1741 O O . THR A 1 229 ? -4.790 1.469 -20.797 1.00 98.06 229 THR A O 1
ATOM 1744 N N . SER A 1 230 ? -2.874 2.258 -21.663 1.00 97.00 230 SER A N 1
ATOM 1745 C CA . SER A 1 230 ? -2.151 0.982 -21.721 1.00 97.00 230 SER A CA 1
ATOM 1746 C C . SER A 1 230 ? -1.213 0.766 -20.527 1.00 97.00 230 SER A C 1
ATOM 1748 O O . SER A 1 230 ? -0.542 -0.262 -20.460 1.00 97.00 230 SER A O 1
ATOM 1750 N N . ILE A 1 231 ? -1.103 1.748 -19.624 1.00 98.56 231 ILE A N 1
ATOM 1751 C CA . ILE A 1 231 ? -0.363 1.608 -18.363 1.00 98.56 231 ILE A CA 1
ATOM 1752 C C . ILE A 1 231 ? -1.052 0.516 -17.528 1.00 98.56 231 ILE A C 1
ATOM 1754 O O . ILE A 1 231 ? -2.272 0.590 -17.382 1.00 98.56 231 ILE A O 1
ATOM 1758 N N . PRO A 1 232 ? -0.313 -0.455 -16.958 1.00 98.69 232 PRO A N 1
ATOM 1759 C CA . PRO A 1 232 ? -0.891 -1.493 -16.115 1.00 98.69 232 PRO A CA 1
ATOM 1760 C C . PRO A 1 232 ? -1.775 -0.937 -14.994 1.00 98.69 232 PRO A C 1
ATOM 1762 O O . PRO A 1 232 ? -1.349 -0.073 -14.220 1.00 98.69 232 PRO A O 1
ATOM 1765 N N . VAL A 1 233 ? -2.987 -1.473 -14.870 1.00 98.88 233 VAL A N 1
ATOM 1766 C CA . VAL A 1 233 ? -3.961 -1.067 -13.850 1.00 98.88 233 VAL A CA 1
ATOM 1767 C C . VAL A 1 233 ? -4.188 -2.197 -12.856 1.00 98.88 233 VAL A C 1
ATOM 1769 O O . VAL A 1 233 ? -4.439 -3.337 -13.236 1.00 98.88 233 VAL A O 1
ATOM 1772 N N . LEU A 1 234 ? -4.154 -1.890 -11.562 1.00 98.81 234 LEU A N 1
ATOM 1773 C CA . LEU A 1 234 ? -4.491 -2.830 -10.497 1.00 98.81 234 LEU A CA 1
ATOM 1774 C C . LEU A 1 234 ? -5.700 -2.342 -9.707 1.00 98.81 234 LEU A C 1
ATOM 1776 O O . LEU A 1 234 ? -5.822 -1.159 -9.403 1.00 98.81 234 LEU A O 1
ATOM 1780 N N . ALA A 1 235 ? -6.560 -3.269 -9.306 1.00 98.69 235 ALA A N 1
ATOM 1781 C CA . ALA A 1 235 ? -7.684 -2.991 -8.423 1.00 98.69 235 ALA A CA 1
ATOM 1782 C C . ALA A 1 235 ? -7.274 -3.084 -6.940 1.00 98.69 235 ALA A C 1
ATOM 1784 O O . ALA A 1 235 ? -6.541 -3.995 -6.554 1.00 98.69 235 ALA A O 1
ATOM 1785 N N . ALA A 1 236 ? -7.772 -2.182 -6.090 1.00 98.12 236 ALA A N 1
ATOM 1786 C CA . ALA A 1 236 ? -7.578 -2.224 -4.640 1.00 98.12 236 ALA A CA 1
ATOM 1787 C C . ALA A 1 236 ? -8.878 -1.938 -3.871 1.00 98.12 236 ALA A C 1
ATOM 1789 O O . ALA A 1 236 ? -9.606 -0.992 -4.167 1.00 98.12 236 ALA A O 1
ATOM 1790 N N . GLY A 1 237 ? -9.152 -2.753 -2.852 1.00 95.25 237 GLY A N 1
ATOM 1791 C CA . GLY A 1 237 ? -10.379 -2.709 -2.044 1.00 95.25 237 GLY A CA 1
ATOM 1792 C C . GLY A 1 237 ? -11.255 -3.946 -2.243 1.00 95.25 237 GLY A C 1
ATOM 1793 O O . GLY A 1 237 ? -11.479 -4.380 -3.366 1.00 95.25 237 GLY A O 1
ATOM 1794 N N . GLY A 1 238 ? -11.668 -4.590 -1.147 1.00 91.94 238 GLY A N 1
ATOM 1795 C CA . GLY A 1 238 ? -12.498 -5.807 -1.174 1.00 91.94 238 GLY A CA 1
ATOM 1796 C C . GLY A 1 238 ? -11.855 -7.089 -1.744 1.00 91.94 238 GLY A C 1
ATOM 1797 O O . GLY A 1 238 ? -12.483 -8.148 -1.740 1.00 91.94 238 GLY A O 1
ATOM 1798 N N . ILE A 1 239 ? -10.605 -7.062 -2.220 1.00 95.94 239 ILE A N 1
ATOM 1799 C CA . ILE A 1 239 ? -9.946 -8.232 -2.831 1.00 95.94 239 ILE A CA 1
ATOM 1800 C C . ILE A 1 239 ? -9.151 -9.010 -1.776 1.00 95.94 239 ILE A C 1
ATOM 1802 O O . ILE A 1 239 ? -8.133 -8.531 -1.280 1.00 95.94 239 ILE A O 1
ATOM 1806 N N . VAL A 1 240 ? -9.606 -10.226 -1.445 1.00 92.50 240 VAL A N 1
ATOM 1807 C CA . VAL A 1 240 ? -9.024 -11.028 -0.347 1.00 92.50 240 VAL A CA 1
ATOM 1808 C C . VAL A 1 240 ? -8.773 -12.500 -0.686 1.00 92.50 240 VAL A C 1
ATOM 1810 O O . VAL A 1 240 ? -8.180 -13.220 0.116 1.00 92.50 240 VAL A O 1
ATOM 1813 N N . ASN A 1 241 ? -9.224 -12.988 -1.843 1.00 93.00 241 ASN A N 1
ATOM 1814 C CA . ASN A 1 241 ? -9.080 -14.389 -2.246 1.00 93.00 241 ASN A CA 1
ATOM 1815 C C . ASN A 1 241 ? -8.929 -14.527 -3.774 1.00 93.00 241 ASN A C 1
ATOM 1817 O O . ASN A 1 241 ? -9.034 -13.551 -4.519 1.00 93.00 241 ASN A O 1
ATOM 1821 N N . GLY A 1 242 ? -8.703 -15.758 -4.244 1.00 94.00 242 GLY A N 1
ATOM 1822 C CA . GLY A 1 242 ? -8.499 -16.047 -5.667 1.00 94.00 242 GLY A CA 1
ATOM 1823 C C . GLY A 1 242 ? -9.708 -15.745 -6.560 1.00 94.00 242 GLY A C 1
ATOM 1824 O O . GLY A 1 242 ? -9.512 -15.340 -7.701 1.00 94.00 242 GLY A O 1
ATOM 1825 N N . LYS A 1 243 ? -10.945 -15.874 -6.055 1.00 96.56 243 LYS A N 1
ATOM 1826 C CA . LYS A 1 243 ? -12.151 -15.515 -6.822 1.00 96.56 243 LYS A CA 1
ATOM 1827 C C . LYS A 1 243 ? -12.219 -14.007 -7.045 1.00 96.56 243 LYS A C 1
ATOM 1829 O O . LYS A 1 243 ? -12.494 -13.573 -8.153 1.00 96.56 243 LYS A O 1
ATOM 1834 N N . HIS A 1 244 ? -11.903 -13.213 -6.021 1.00 96.56 244 HIS A N 1
ATOM 1835 C CA . HIS A 1 244 ? -11.888 -11.754 -6.144 1.00 96.56 244 HIS A CA 1
ATOM 1836 C C . HIS A 1 244 ? -10.771 -11.295 -7.089 1.00 96.56 244 HIS A C 1
ATOM 1838 O O . HIS A 1 244 ? -10.990 -10.401 -7.901 1.00 96.56 244 HIS A O 1
ATOM 1844 N N . LEU A 1 245 ? -9.593 -11.933 -7.029 1.00 97.38 245 LEU A N 1
ATOM 1845 C CA . LEU A 1 245 ? -8.516 -11.673 -7.986 1.00 97.38 245 LEU A CA 1
ATOM 1846 C C . LEU A 1 245 ? -8.944 -12.019 -9.418 1.00 97.38 245 LEU A C 1
ATOM 1848 O O . LEU A 1 245 ? -8.700 -11.228 -10.320 1.00 97.38 245 LEU A O 1
ATOM 1852 N N . ALA A 1 246 ? -9.601 -13.161 -9.632 1.00 96.81 246 ALA A N 1
ATOM 1853 C CA . ALA A 1 246 ? -10.119 -13.525 -10.948 1.00 96.81 246 ALA A CA 1
ATOM 1854 C C . ALA A 1 246 ? -11.111 -12.473 -11.475 1.00 96.81 246 ALA A C 1
ATOM 1856 O O . ALA A 1 246 ? -10.997 -12.071 -12.627 1.00 96.81 246 ALA A O 1
ATOM 1857 N N . SER A 1 247 ? -12.013 -11.964 -10.627 1.00 96.50 247 SER A N 1
ATOM 1858 C CA . SER A 1 247 ? -12.921 -10.869 -10.994 1.00 96.50 247 SER A CA 1
ATOM 1859 C C . SER A 1 247 ? -12.180 -9.584 -11.366 1.00 96.50 247 SER A C 1
ATOM 1861 O O . SER A 1 247 ? -12.523 -8.958 -12.364 1.00 96.50 247 SER A O 1
ATOM 1863 N N . ALA A 1 248 ? -11.147 -9.206 -10.605 1.00 97.69 248 ALA A N 1
ATOM 1864 C CA . ALA A 1 248 ? -10.313 -8.049 -10.932 1.00 97.69 248 ALA A CA 1
ATOM 1865 C C . ALA A 1 248 ? -9.629 -8.224 -12.296 1.00 97.69 248 ALA A C 1
ATOM 1867 O O . ALA A 1 248 ? -9.647 -7.318 -13.121 1.00 97.69 248 ALA A O 1
ATOM 1868 N N . LEU A 1 249 ? -9.108 -9.419 -12.578 1.00 97.50 249 LEU A N 1
ATOM 1869 C CA . LEU A 1 249 ? -8.437 -9.729 -13.842 1.00 97.50 249 LEU A CA 1
ATOM 1870 C C . LEU A 1 249 ? -9.365 -9.742 -15.065 1.00 97.50 249 LEU A C 1
ATOM 1872 O O . LEU A 1 249 ? -8.884 -9.695 -16.193 1.00 97.50 249 LEU A O 1
ATOM 1876 N N . CYS A 1 250 ? -10.686 -9.772 -14.871 1.00 97.38 250 CYS A N 1
ATOM 1877 C CA . CYS A 1 250 ? -11.638 -9.556 -15.960 1.00 97.38 250 CYS A CA 1
ATOM 1878 C C . CYS A 1 250 ? -11.706 -8.087 -16.407 1.00 97.38 250 CYS A C 1
ATOM 1880 O O . CYS A 1 250 ? -12.237 -7.813 -17.483 1.00 97.38 250 CYS A O 1
ATOM 1882 N N . VAL A 1 251 ? -11.235 -7.141 -15.585 1.00 97.06 251 VAL A N 1
ATOM 1883 C CA . VAL A 1 251 ? -11.383 -5.697 -15.835 1.00 97.06 251 VAL A CA 1
ATOM 1884 C C . VAL A 1 251 ? -10.081 -4.898 -15.754 1.00 97.06 251 VAL A C 1
ATOM 1886 O O . VAL A 1 251 ? -10.081 -3.753 -16.198 1.00 97.06 251 VAL A O 1
ATOM 1889 N N . CYS A 1 252 ? -9.006 -5.465 -15.199 1.00 97.88 252 CYS A N 1
ATOM 1890 C CA . CYS A 1 252 ? -7.681 -4.851 -15.077 1.00 97.88 252 CYS A CA 1
ATOM 1891 C C . CYS A 1 252 ? -6.562 -5.916 -14.991 1.00 97.88 252 CYS A C 1
ATOM 1893 O O . CYS A 1 252 ? -6.801 -7.105 -15.180 1.00 97.88 252 CYS A O 1
ATOM 1895 N N . ASP A 1 253 ? -5.328 -5.512 -14.684 1.00 98.31 253 ASP A N 1
ATOM 1896 C CA . ASP A 1 253 ? -4.112 -6.326 -14.863 1.00 98.31 253 ASP A CA 1
ATOM 1897 C C . ASP A 1 253 ? -3.582 -6.990 -13.585 1.00 98.31 253 ASP A C 1
ATOM 1899 O O . ASP A 1 253 ? -2.601 -7.744 -13.623 1.00 98.31 253 ASP A O 1
ATOM 1903 N N . GLY A 1 254 ? -4.214 -6.715 -12.446 1.00 98.25 254 GLY A N 1
ATOM 1904 C CA . GLY A 1 254 ? -3.876 -7.311 -11.162 1.00 98.25 254 GLY A CA 1
ATOM 1905 C C . GLY A 1 254 ? -4.636 -6.709 -9.992 1.00 98.25 254 GLY A C 1
ATOM 1906 O O . GLY A 1 254 ? -5.605 -5.969 -10.167 1.00 98.25 254 GLY A O 1
ATOM 1907 N N . ALA A 1 255 ? -4.183 -7.030 -8.784 1.00 98.56 255 ALA A N 1
ATOM 1908 C CA . ALA A 1 255 ? -4.753 -6.498 -7.556 1.00 98.56 255 ALA A CA 1
ATOM 1909 C C . ALA A 1 255 ? -3.680 -6.044 -6.563 1.00 98.56 255 ALA A C 1
ATOM 1911 O O . ALA A 1 255 ? -2.658 -6.707 -6.392 1.00 98.56 255 ALA A O 1
ATOM 1912 N N . SER A 1 256 ? -3.960 -4.959 -5.846 1.00 98.50 256 SER A N 1
ATOM 1913 C CA . SER A 1 256 ? -3.243 -4.582 -4.629 1.00 98.50 256 SER A CA 1
ATOM 1914 C C . SER A 1 256 ? -4.106 -4.924 -3.418 1.00 98.50 256 SER A C 1
ATOM 1916 O O . SER A 1 256 ? -5.238 -4.454 -3.283 1.00 98.50 256 SER A O 1
ATOM 1918 N N . MET A 1 257 ? -3.595 -5.802 -2.556 1.00 98.06 257 MET A N 1
ATOM 1919 C CA . MET A 1 257 ? -4.320 -6.304 -1.390 1.00 98.06 257 MET A CA 1
ATOM 1920 C C . MET A 1 257 ? -3.698 -5.730 -0.116 1.00 98.06 257 MET A C 1
ATOM 1922 O O . MET A 1 257 ? -2.493 -5.831 0.085 1.00 98.06 257 MET A O 1
ATOM 1926 N N . GLY A 1 258 ? -4.518 -5.133 0.749 1.00 95.06 258 GLY A N 1
ATOM 1927 C CA . GLY A 1 258 ? -4.090 -4.608 2.051 1.00 95.06 258 GLY A CA 1
ATOM 1928 C C . GLY A 1 258 ? -4.497 -5.539 3.185 1.00 95.06 258 GLY A C 1
ATOM 1929 O O . GLY A 1 258 ? -3.742 -6.427 3.571 1.00 95.06 258 GLY A O 1
ATOM 1930 N N . THR A 1 259 ? -5.733 -5.384 3.664 1.00 91.81 259 THR A N 1
ATOM 1931 C CA . THR A 1 259 ? -6.328 -6.115 4.796 1.00 91.81 259 THR A CA 1
ATOM 1932 C C . THR A 1 259 ? -6.043 -7.622 4.795 1.00 91.81 259 THR A C 1
ATOM 1934 O O . THR A 1 259 ? -5.750 -8.202 5.836 1.00 91.81 259 THR A O 1
ATOM 1937 N N . ARG A 1 260 ? -6.032 -8.270 3.621 1.00 92.75 260 ARG A N 1
ATOM 1938 C CA . ARG A 1 260 ? -5.704 -9.698 3.501 1.00 92.75 260 ARG A CA 1
ATOM 1939 C C . ARG A 1 260 ? -4.286 -10.048 3.972 1.00 92.75 260 ARG A C 1
ATOM 1941 O O . ARG A 1 260 ? -4.097 -11.115 4.549 1.00 92.75 260 ARG A O 1
ATOM 1948 N N . PHE A 1 261 ? -3.305 -9.190 3.706 1.00 94.69 261 PHE A N 1
ATOM 1949 C CA . PHE A 1 261 ? -1.928 -9.382 4.160 1.00 94.69 261 PHE A CA 1
ATOM 1950 C C . PHE A 1 261 ? -1.717 -8.912 5.599 1.00 94.69 261 PHE A C 1
ATOM 1952 O O . PHE A 1 261 ? -0.846 -9.448 6.274 1.00 94.69 261 PHE A O 1
ATOM 1959 N N . TRP A 1 262 ? -2.550 -8.000 6.113 1.00 92.44 262 TRP A N 1
ATOM 1960 C CA . TRP A 1 262 ? -2.546 -7.706 7.548 1.00 92.44 262 TRP A CA 1
ATOM 1961 C C . TRP A 1 262 ? -2.890 -8.959 8.364 1.00 92.44 262 TRP A C 1
ATOM 1963 O O . TRP A 1 262 ? -2.279 -9.205 9.392 1.00 92.44 262 TRP A O 1
ATOM 1973 N N . ALA A 1 263 ? -3.775 -9.830 7.880 1.00 90.62 263 ALA A N 1
ATOM 1974 C CA . ALA A 1 263 ? -4.095 -11.096 8.546 1.00 90.62 263 ALA A CA 1
ATOM 1975 C C . ALA A 1 263 ? -2.957 -12.152 8.541 1.00 90.62 263 ALA A C 1
ATOM 1977 O O . ALA A 1 263 ? -3.160 -13.263 9.029 1.00 90.62 263 ALA A O 1
ATOM 1978 N N . SER A 1 264 ? -1.780 -11.863 7.969 1.00 92.75 264 SER A N 1
ATOM 1979 C CA . SER A 1 264 ? -0.671 -12.822 7.874 1.00 92.75 264 SER A CA 1
ATOM 1980 C C . SER A 1 264 ? 0.272 -12.774 9.087 1.00 92.75 264 SER A C 1
ATOM 1982 O O . SER A 1 264 ? 0.323 -11.795 9.829 1.00 92.75 264 SER A O 1
ATOM 1984 N N . LYS A 1 265 ? 1.061 -13.835 9.296 1.00 93.44 265 LYS A N 1
ATOM 1985 C CA . LYS A 1 265 ? 2.007 -13.932 10.429 1.00 93.44 265 LYS A CA 1
ATOM 1986 C C . LYS A 1 265 ? 3.215 -13.005 10.287 1.00 93.44 265 LYS A C 1
ATOM 1988 O O . LYS A 1 265 ? 3.883 -12.705 11.266 1.00 93.44 265 LYS A O 1
ATOM 1993 N N . GLU A 1 266 ? 3.517 -12.615 9.058 1.00 94.75 266 GLU A N 1
ATOM 1994 C CA . GLU A 1 266 ? 4.649 -11.780 8.670 1.00 94.75 266 GLU A CA 1
ATOM 1995 C C . GLU A 1 266 ? 4.371 -10.282 8.859 1.00 94.75 266 GLU A C 1
ATOM 1997 O O . GLU A 1 266 ? 5.299 -9.475 8.815 1.00 94.75 266 GLU A O 1
ATOM 2002 N N . SER A 1 267 ? 3.101 -9.907 9.040 1.00 92.81 267 SER A N 1
ATOM 2003 C CA . SER A 1 267 ? 2.689 -8.532 9.313 1.00 92.81 267 SER A CA 1
ATOM 2004 C C . SER A 1 267 ? 3.208 -8.064 10.676 1.00 92.81 267 SER A C 1
ATOM 2006 O O . SER A 1 267 ? 3.122 -8.782 11.670 1.00 92.81 267 SER A O 1
ATOM 2008 N N . THR A 1 268 ? 3.663 -6.813 10.740 1.00 90.56 268 THR A N 1
ATOM 2009 C CA . THR A 1 268 ? 4.063 -6.135 11.986 1.00 90.56 268 THR A CA 1
ATOM 2010 C C . THR A 1 268 ? 2.894 -5.452 12.698 1.00 90.56 268 THR A C 1
ATOM 2012 O O . THR A 1 268 ? 3.080 -4.807 13.730 1.00 90.56 268 THR A O 1
ATOM 2015 N N . GLY A 1 269 ? 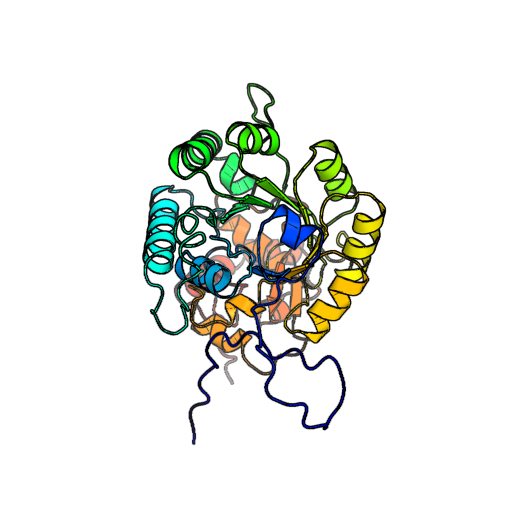1.684 -5.598 12.150 1.00 86.19 269 GLY A N 1
ATOM 2016 C CA . GLY A 1 269 ? 0.464 -5.016 12.684 1.00 86.19 269 GLY A CA 1
ATOM 2017 C C . GLY A 1 269 ? 0.158 -5.470 14.107 1.00 86.19 269 GLY A C 1
ATOM 2018 O O . GLY A 1 269 ? 0.547 -6.553 14.542 1.00 86.19 269 GLY A O 1
ATOM 2019 N N . ASN A 1 270 ? -0.582 -4.633 14.832 1.00 85.50 270 ASN A N 1
ATOM 2020 C CA . ASN A 1 270 ? -0.916 -4.898 16.224 1.00 85.50 270 ASN A CA 1
ATOM 2021 C C . ASN A 1 270 ? -1.646 -6.251 16.384 1.00 85.50 270 ASN A C 1
ATOM 2023 O O . ASN A 1 270 ? -2.714 -6.416 15.786 1.00 85.50 270 ASN A O 1
ATOM 2027 N N . PRO A 1 271 ? -1.143 -7.189 17.211 1.00 85.75 271 PRO A N 1
ATOM 2028 C CA . PRO A 1 271 ? -1.746 -8.513 17.341 1.00 85.75 271 PRO A CA 1
ATOM 2029 C C . PRO A 1 271 ? -3.193 -8.501 17.842 1.00 85.75 271 PRO A C 1
ATOM 2031 O O . PRO A 1 271 ? -3.983 -9.332 17.406 1.00 85.75 271 PRO A O 1
ATOM 2034 N N . LYS A 1 272 ? -3.569 -7.563 18.723 1.00 83.75 272 LYS A N 1
ATOM 2035 C CA . LYS A 1 272 ? -4.951 -7.459 19.225 1.00 83.75 272 LYS A CA 1
ATOM 2036 C C . LYS A 1 272 ? -5.911 -7.052 18.106 1.00 83.75 272 LYS A C 1
ATOM 2038 O O . LYS A 1 272 ? -6.958 -7.660 17.938 1.00 83.75 272 LYS A O 1
ATOM 2043 N N . LEU A 1 273 ? -5.516 -6.082 17.285 1.00 81.50 273 LEU A N 1
ATOM 2044 C CA . LEU A 1 273 ? -6.316 -5.642 16.136 1.00 81.50 273 LEU A CA 1
ATOM 2045 C C . LEU A 1 273 ? -6.358 -6.687 15.025 1.00 81.50 273 LEU A C 1
ATOM 2047 O O . LEU A 1 273 ? -7.385 -6.877 14.383 1.00 81.50 273 LEU A O 1
ATOM 2051 N N . GLN A 1 274 ? -5.246 -7.388 14.814 1.00 85.12 274 GLN A N 1
ATOM 2052 C CA . GLN A 1 274 ? -5.198 -8.505 13.883 1.00 85.12 274 GLN A CA 1
ATOM 2053 C C . GLN A 1 274 ? -6.154 -9.623 14.321 1.00 85.12 274 GLN A C 1
ATOM 2055 O O . GLN A 1 274 ? -6.820 -10.202 13.470 1.00 85.12 274 GLN A O 1
ATOM 2060 N N . GLN A 1 275 ? -6.256 -9.907 15.627 1.00 85.62 275 GLN A N 1
ATOM 2061 C CA . GLN A 1 275 ? -7.207 -10.885 16.164 1.00 85.62 275 GLN A CA 1
ATOM 2062 C C . GLN A 1 275 ? -8.655 -10.493 15.891 1.00 85.62 275 GLN A C 1
ATOM 2064 O O . GLN A 1 275 ? -9.433 -11.358 15.508 1.00 85.62 275 GLN A O 1
ATOM 2069 N N . GLU A 1 276 ? -9.012 -9.218 16.037 1.00 83.81 276 GLU A N 1
ATOM 2070 C CA . GLU A 1 276 ? -10.343 -8.755 15.641 1.00 83.81 276 GLU A CA 1
ATOM 2071 C C . GLU A 1 276 ? -10.582 -8.904 14.149 1.00 83.81 276 GLU A C 1
ATOM 2073 O O . GLU A 1 276 ? -11.635 -9.386 13.749 1.00 83.81 276 GLU A O 1
ATOM 2078 N N . LEU A 1 277 ? -9.593 -8.552 13.327 1.00 82.31 277 LEU A N 1
ATOM 2079 C CA . LEU A 1 277 ? -9.709 -8.632 11.878 1.00 82.31 277 LEU A CA 1
ATOM 2080 C C . LEU A 1 277 ? -10.024 -10.049 11.380 1.00 82.31 277 LEU A C 1
ATOM 2082 O O . LEU A 1 277 ? -10.762 -10.197 10.408 1.00 82.31 277 LEU A O 1
ATOM 2086 N N . ILE A 1 278 ? -9.458 -11.073 12.024 1.00 85.06 278 ILE A N 1
ATOM 2087 C CA . ILE A 1 278 ? -9.629 -12.480 11.630 1.00 85.06 278 ILE A CA 1
ATOM 2088 C C . ILE A 1 278 ? -10.847 -13.163 12.265 1.00 85.06 278 ILE A C 1
ATOM 2090 O O . ILE A 1 278 ? -11.042 -14.357 12.031 1.00 85.06 278 ILE A O 1
ATOM 2094 N N . LYS A 1 279 ? -11.652 -12.448 13.063 1.00 84.44 279 LYS A N 1
ATOM 2095 C CA . LYS A 1 279 ? -12.972 -12.943 13.478 1.00 84.44 279 LYS A CA 1
ATOM 2096 C C . LYS A 1 279 ? -13.897 -13.067 12.264 1.00 84.44 279 LYS A C 1
ATOM 2098 O O . LYS A 1 279 ? -13.604 -12.543 11.187 1.00 84.44 279 LYS A O 1
ATOM 2103 N N . ASP A 1 280 ? -15.007 -13.779 12.444 1.00 72.75 280 ASP A N 1
ATOM 2104 C CA . ASP A 1 280 ? -16.054 -13.920 11.429 1.00 72.75 280 ASP A CA 1
ATOM 2105 C C . ASP A 1 280 ? -16.826 -12.600 11.278 1.00 72.75 280 ASP A C 1
ATOM 2107 O O . ASP A 1 280 ? -17.895 -12.414 11.852 1.00 72.75 280 ASP A O 1
ATOM 2111 N N . ASN A 1 281 ? -16.202 -11.648 10.584 1.00 72.69 281 ASN A N 1
ATOM 2112 C CA . ASN A 1 281 ? -16.737 -10.316 10.326 1.00 72.69 281 ASN A CA 1
ATOM 2113 C C . ASN A 1 281 ? -17.383 -10.266 8.934 1.00 72.69 281 ASN A C 1
ATOM 2115 O O . ASN A 1 281 ? -16.826 -10.775 7.954 1.00 72.69 281 ASN A O 1
ATOM 2119 N N . SER A 1 282 ? -18.523 -9.588 8.835 1.00 81.88 282 SER A N 1
ATOM 2120 C CA . SER A 1 282 ? -19.214 -9.284 7.582 1.00 81.88 282 SER A CA 1
ATOM 2121 C C . SER A 1 282 ? -18.602 -8.062 6.887 1.00 81.88 282 SER A C 1
ATOM 2123 O O . SER A 1 282 ? -17.953 -7.214 7.501 1.00 81.88 282 SER A O 1
ATOM 2125 N N . CYS A 1 283 ? -18.868 -7.910 5.586 1.00 79.44 283 CYS A N 1
ATOM 2126 C CA . CYS A 1 283 ? -18.667 -6.625 4.911 1.00 79.44 283 CYS A CA 1
ATOM 2127 C C . CYS A 1 283 ? -19.586 -5.515 5.450 1.00 79.44 283 CYS A C 1
ATOM 2129 O O . CYS A 1 283 ? -19.306 -4.342 5.209 1.00 79.44 283 CYS A O 1
ATOM 2131 N N . ASP A 1 284 ? -20.645 -5.886 6.173 1.00 82.75 284 ASP A N 1
ATOM 2132 C CA . ASP A 1 284 ? -21.537 -4.959 6.876 1.00 82.75 284 ASP A CA 1
ATOM 2133 C C . ASP A 1 284 ? -20.885 -4.382 8.141 1.00 82.75 284 ASP A C 1
ATOM 2135 O O . ASP A 1 284 ? -21.225 -3.282 8.561 1.00 82.75 284 ASP A O 1
ATOM 2139 N N . ASP A 1 285 ? -19.874 -5.062 8.693 1.00 81.31 285 ASP A N 1
ATOM 2140 C CA . ASP A 1 285 ? -19.145 -4.630 9.889 1.00 81.31 285 ASP A CA 1
ATOM 2141 C C . ASP A 1 285 ? -18.007 -3.654 9.554 1.00 81.31 285 ASP A C 1
ATOM 2143 O O . ASP A 1 285 ? -17.062 -3.500 10.325 1.00 81.31 285 ASP A O 1
ATOM 2147 N N . VAL A 1 286 ? -18.056 -2.990 8.394 1.00 82.25 286 VAL A N 1
ATOM 2148 C CA . VAL A 1 286 ? -17.041 -2.026 7.952 1.00 82.25 286 VAL A CA 1
ATOM 2149 C C . VAL A 1 286 ? -17.658 -0.651 7.735 1.00 82.25 286 VAL A C 1
ATOM 2151 O O . VAL A 1 286 ? -18.492 -0.448 6.853 1.00 82.25 286 VAL A O 1
ATOM 2154 N N . VAL A 1 287 ? -17.135 0.333 8.462 1.00 84.62 287 VAL A N 1
ATOM 2155 C CA . VAL A 1 287 ? -17.489 1.743 8.309 1.00 84.62 287 VAL A CA 1
ATOM 2156 C C . VAL A 1 287 ? -16.454 2.473 7.460 1.00 84.62 287 VAL A C 1
ATOM 2158 O O . VAL A 1 287 ? -15.252 2.212 7.543 1.00 84.62 287 VAL A O 1
ATOM 2161 N N . ARG A 1 288 ? -16.915 3.439 6.659 1.00 86.50 288 ARG A N 1
ATOM 2162 C CA . ARG A 1 288 ? -16.063 4.454 6.030 1.00 86.50 288 ARG A CA 1
ATOM 2163 C C . ARG A 1 288 ? -16.371 5.812 6.640 1.00 86.50 288 ARG A C 1
ATOM 2165 O O . ARG A 1 288 ? -17.446 6.348 6.400 1.00 86.50 288 ARG A O 1
ATOM 2172 N N . THR A 1 289 ? -15.446 6.363 7.419 1.00 84.50 289 THR A N 1
ATOM 2173 C CA . THR A 1 289 ? -15.704 7.567 8.225 1.00 84.50 289 THR A CA 1
ATOM 2174 C C . THR A 1 289 ? -14.519 8.528 8.234 1.00 84.50 289 THR A C 1
ATOM 2176 O O . THR A 1 289 ? -13.386 8.127 7.986 1.00 84.50 289 THR A O 1
ATOM 2179 N N . THR A 1 290 ? -14.788 9.806 8.495 1.00 85.38 290 THR A N 1
ATOM 2180 C CA . THR A 1 290 ? -13.779 10.853 8.731 1.00 85.38 290 THR A CA 1
ATOM 2181 C C . THR A 1 290 ? -13.566 11.128 10.218 1.00 85.38 290 THR A C 1
ATOM 2183 O O . THR A 1 290 ? -12.634 11.833 10.583 1.00 85.38 290 THR A O 1
ATOM 2186 N N . MET A 1 291 ? -14.4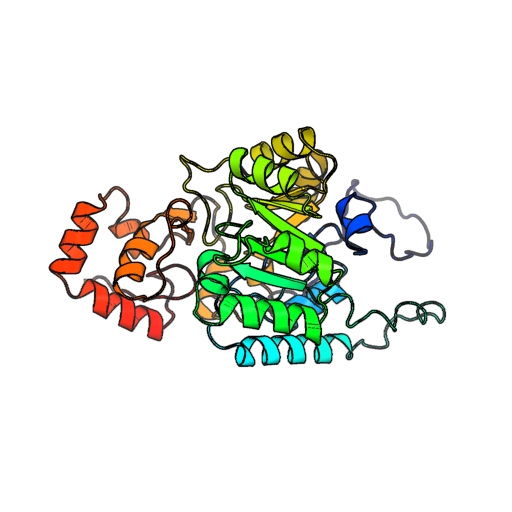29 10.591 11.084 1.00 83.88 291 MET A N 1
ATOM 2187 C CA . MET A 1 291 ? -14.453 10.890 12.519 1.00 83.88 291 MET A CA 1
ATOM 2188 C C . MET A 1 291 ? -13.110 10.599 13.195 1.00 83.88 291 MET A C 1
ATOM 2190 O O . MET A 1 291 ? -12.604 11.412 13.957 1.00 83.88 291 MET A O 1
ATOM 2194 N N . PHE A 1 292 ? -12.523 9.439 12.919 1.00 79.62 292 PHE A N 1
ATOM 2195 C CA . PHE A 1 292 ? -11.249 9.055 13.519 1.00 79.62 292 PHE A CA 1
ATOM 2196 C C . PHE A 1 292 ? -10.109 10.009 13.110 1.00 79.62 292 PHE A C 1
ATOM 2198 O O . PHE A 1 292 ? -9.285 10.335 13.958 1.00 79.62 292 PHE A O 1
ATOM 2205 N N . ASP A 1 293 ? -10.093 10.511 11.864 1.00 79.25 293 ASP A N 1
ATOM 2206 C CA . ASP A 1 293 ? -9.143 11.551 11.429 1.00 79.25 293 ASP A CA 1
ATOM 2207 C C . ASP A 1 293 ? -9.460 12.894 12.093 1.00 79.25 293 ASP A C 1
ATOM 2209 O O . ASP A 1 293 ? -8.544 13.590 12.503 1.00 79.25 293 ASP A O 1
ATOM 2213 N N . GLN A 1 294 ? -10.736 13.257 12.256 1.00 79.94 294 GLN A N 1
ATOM 2214 C CA . GLN A 1 294 ? -11.127 14.483 12.964 1.00 79.94 294 GLN A CA 1
ATOM 2215 C C . GLN A 1 294 ? -10.627 14.478 14.415 1.00 79.94 294 GLN A C 1
ATOM 2217 O O . GLN A 1 294 ? -10.044 15.460 14.850 1.00 79.94 294 GLN A O 1
ATOM 2222 N N . ILE A 1 295 ? -10.753 13.355 15.129 1.00 76.38 295 ILE A N 1
ATOM 2223 C CA . ILE A 1 295 ? -10.196 13.203 16.484 1.00 76.38 295 ILE A CA 1
ATOM 2224 C C . ILE A 1 295 ? -8.659 13.175 16.444 1.00 76.38 295 ILE A C 1
ATOM 2226 O O . ILE A 1 295 ? -7.997 13.790 17.276 1.00 76.38 295 ILE A O 1
ATOM 2230 N N . GLN A 1 296 ? -8.063 12.447 15.494 1.00 73.44 296 GLN A N 1
ATOM 2231 C CA . GLN A 1 296 ? -6.610 12.289 15.417 1.00 73.44 296 GLN A CA 1
ATOM 2232 C C . GLN A 1 296 ? -5.884 13.573 14.998 1.00 73.44 296 GLN A C 1
ATOM 2234 O O . GLN A 1 296 ? -4.759 13.795 15.448 1.00 73.44 296 GLN A O 1
ATOM 2239 N N . ASN A 1 297 ? -6.495 14.412 14.166 1.00 75.44 297 ASN A N 1
ATOM 2240 C CA . ASN A 1 297 ? -5.916 15.671 13.706 1.00 75.44 297 ASN A CA 1
ATOM 2241 C C . ASN A 1 297 ? -5.723 16.666 14.861 1.00 75.44 297 ASN A C 1
ATOM 2243 O O . ASN A 1 297 ? -4.742 17.399 14.851 1.00 75.44 297 ASN A O 1
ATOM 2247 N N . GLU A 1 298 ? -6.551 16.605 15.909 1.00 74.00 298 GLU A N 1
ATOM 2248 C CA . GLU A 1 298 ? -6.350 17.375 17.151 1.00 74.00 298 GLU A CA 1
ATOM 2249 C C . GLU A 1 298 ? -5.132 16.902 17.965 1.00 74.00 298 GLU A C 1
ATOM 2251 O O . GLU A 1 298 ? -4.631 17.598 18.848 1.00 74.00 298 GLU A O 1
ATOM 2256 N N . LEU A 1 299 ? -4.639 15.692 17.687 1.00 67.69 299 LEU A N 1
ATOM 2257 C CA . LEU A 1 299 ? -3.551 15.041 18.419 1.00 67.69 299 LEU A CA 1
ATOM 2258 C C . LEU A 1 299 ? -2.257 14.922 17.612 1.00 67.69 299 LEU A C 1
ATOM 2260 O O . LEU A 1 299 ? -1.231 14.510 18.160 1.00 67.69 299 LEU A O 1
ATOM 2264 N N . SER A 1 300 ? -2.296 15.217 16.312 1.00 69.19 300 SER A N 1
ATOM 2265 C CA . SER A 1 300 ? -1.191 14.973 15.394 1.00 69.19 300 SER A CA 1
ATOM 2266 C C . SER A 1 300 ? -0.703 16.255 14.742 1.00 69.19 300 SER A C 1
ATOM 2268 O O . SER A 1 300 ? -1.481 17.078 14.278 1.00 69.19 300 SER A O 1
ATOM 2270 N N . SER A 1 301 ? 0.616 16.385 14.625 1.00 65.06 301 SER A N 1
ATOM 2271 C CA . SER A 1 301 ? 1.244 17.454 13.849 1.00 65.06 301 SER A CA 1
ATOM 2272 C C . SER A 1 301 ? 1.131 17.251 12.335 1.00 65.06 301 SER A C 1
ATOM 2274 O O . SER A 1 301 ? 1.395 18.181 11.577 1.00 65.06 301 SER A O 1
ATOM 2276 N N . ILE A 1 302 ? 0.761 16.047 11.881 1.00 69.56 302 ILE A N 1
ATOM 2277 C CA . ILE A 1 302 ? 0.591 15.708 10.467 1.00 69.56 302 ILE A CA 1
ATOM 2278 C C . ILE A 1 302 ? -0.861 15.286 10.258 1.00 69.56 302 ILE A C 1
ATOM 2280 O O . ILE A 1 302 ? -1.258 14.182 10.628 1.00 69.56 302 ILE A O 1
ATOM 2284 N N . MET A 1 303 ? -1.641 16.178 9.655 1.00 80.25 303 MET A N 1
ATOM 2285 C CA . MET A 1 303 ? -3.066 15.968 9.418 1.00 80.25 303 MET A CA 1
ATOM 2286 C C . MET A 1 303 ? -3.316 15.371 8.040 1.00 80.25 303 MET A C 1
ATOM 2288 O O . MET A 1 303 ? -2.726 15.814 7.053 1.00 80.25 303 MET A O 1
ATOM 2292 N N . TRP A 1 304 ? -4.237 14.411 7.955 1.00 84.56 304 TRP A N 1
ATOM 2293 C CA . TRP A 1 304 ? -4.677 13.901 6.659 1.00 84.56 304 TRP A CA 1
ATOM 2294 C C . TRP A 1 304 ? -5.421 14.989 5.877 1.00 84.56 304 TRP A C 1
ATOM 2296 O O . TRP A 1 304 ? -6.406 15.539 6.379 1.00 84.56 304 TRP A O 1
ATOM 2306 N N . PRO A 1 305 ? -4.988 15.314 4.647 1.00 85.38 305 PRO A N 1
ATOM 2307 C CA . PRO A 1 305 ? -5.601 16.386 3.882 1.00 85.38 305 PRO A CA 1
ATOM 2308 C C . PRO A 1 305 ? -6.925 15.945 3.249 1.00 85.38 305 PRO A C 1
ATOM 2310 O O . PRO A 1 305 ? -7.150 14.771 2.940 1.00 85.38 305 PRO A O 1
ATOM 2313 N N . HIS A 1 306 ? -7.801 16.908 2.966 1.00 86.00 306 HIS A N 1
ATOM 2314 C CA . HIS A 1 306 ? -8.899 16.690 2.026 1.00 86.00 306 HIS A CA 1
ATOM 2315 C C . HIS A 1 306 ? -8.341 16.365 0.626 1.00 86.00 306 HIS A C 1
ATOM 2317 O O . HIS A 1 306 ? -7.412 17.048 0.197 1.00 86.00 306 HIS A O 1
ATOM 2323 N N . PRO A 1 307 ? -8.877 15.369 -0.113 1.00 89.69 307 PRO A N 1
ATOM 2324 C CA . PRO A 1 307 ? -10.027 14.500 0.194 1.00 89.69 307 PRO A CA 1
ATOM 2325 C C . PRO A 1 307 ? -9.690 13.123 0.823 1.00 89.69 307 PRO A C 1
ATOM 2327 O O . PRO A 1 307 ? -10.566 12.264 0.881 1.00 89.69 307 PRO A O 1
ATOM 2330 N N . TYR A 1 308 ? -8.464 12.893 1.305 1.00 89.00 308 TYR A N 1
ATOM 2331 C CA . TYR A 1 308 ? -7.962 11.577 1.758 1.00 89.00 308 TYR A CA 1
ATOM 2332 C C . TYR A 1 3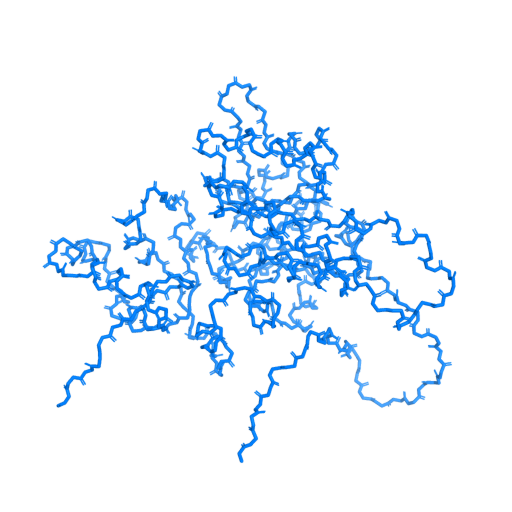08 ? -8.197 11.238 3.243 1.00 89.00 308 TYR A C 1
ATOM 2334 O O . TYR A 1 308 ? -7.827 10.160 3.696 1.00 89.00 308 TYR A O 1
ATOM 2342 N N . HIS A 1 309 ? -8.804 12.149 3.997 1.00 84.75 309 HIS A N 1
ATOM 2343 C CA . HIS A 1 309 ? -9.120 12.061 5.433 1.00 84.75 309 HIS A CA 1
ATOM 2344 C C . HIS A 1 309 ? -10.300 11.121 5.772 1.00 84.75 309 HIS A C 1
ATOM 2346 O O . HIS A 1 309 ? -11.049 11.360 6.720 1.00 84.75 309 HIS A O 1
ATOM 2352 N N . SER A 1 310 ? -10.551 10.106 4.941 1.00 87.19 310 SER A N 1
ATOM 2353 C CA . SER A 1 310 ? -11.584 9.102 5.192 1.00 87.19 310 SER A CA 1
ATOM 2354 C C . SER A 1 310 ? -10.967 7.731 5.302 1.00 87.19 310 SER A C 1
ATOM 2356 O O . SER A 1 310 ? -10.147 7.347 4.471 1.00 87.19 310 SER A O 1
ATOM 2358 N N . VAL A 1 311 ? -11.421 6.958 6.282 1.00 87.31 311 VAL A N 1
ATOM 2359 C CA . VAL A 1 311 ? -10.856 5.647 6.569 1.00 87.31 311 VAL A CA 1
ATOM 2360 C C . VAL A 1 311 ? -11.907 4.563 6.619 1.00 87.31 311 VAL A C 1
ATOM 2362 O O . VAL A 1 311 ? -12.963 4.723 7.227 1.00 87.31 311 VAL A O 1
ATOM 2365 N N . GLY A 1 312 ? -11.569 3.439 5.986 1.00 88.38 312 GLY A N 1
ATOM 2366 C CA . GLY A 1 312 ? -12.239 2.160 6.163 1.00 88.38 312 GLY A CA 1
ATOM 2367 C C . GLY A 1 312 ? -11.731 1.441 7.404 1.00 88.38 312 GLY A C 1
ATOM 2368 O O . GLY A 1 312 ? -10.544 1.106 7.475 1.00 88.38 312 GLY A O 1
ATOM 2369 N N . ALA A 1 313 ? -12.625 1.175 8.346 1.00 86.00 313 ALA A N 1
ATOM 2370 C CA . ALA A 1 313 ? -12.336 0.496 9.602 1.00 86.00 313 ALA A CA 1
ATOM 2371 C C . ALA A 1 313 ? -13.443 -0.506 9.933 1.00 86.00 313 ALA A C 1
ATOM 2373 O O . ALA A 1 313 ? -14.558 -0.374 9.434 1.00 86.00 313 ALA A O 1
ATOM 2374 N N . LEU A 1 314 ? -13.146 -1.486 10.788 1.00 84.69 314 LEU A N 1
ATOM 2375 C CA . LEU A 1 314 ? -14.206 -2.286 11.396 1.00 84.69 314 LEU A CA 1
ATOM 2376 C C . LEU A 1 314 ? -15.090 -1.381 12.261 1.00 84.69 314 LEU A C 1
ATOM 2378 O O . LEU A 1 314 ? -14.582 -0.465 12.916 1.00 84.69 314 LEU A O 1
ATOM 2382 N N . HIS A 1 315 ? -16.394 -1.640 12.258 1.00 82.81 315 HIS A N 1
ATOM 2383 C CA . HIS A 1 315 ? -17.313 -1.031 13.201 1.00 82.81 315 HIS A CA 1
ATOM 2384 C C . HIS A 1 315 ? -16.873 -1.374 14.625 1.00 82.81 315 HIS A C 1
ATOM 2386 O O . HIS A 1 315 ? -16.566 -2.514 14.969 1.00 82.81 315 HIS A O 1
ATOM 2392 N N . ASN A 1 316 ? -16.827 -0.344 15.452 1.00 78.50 316 ASN A N 1
ATOM 2393 C CA . ASN A 1 316 ? -16.513 -0.422 16.864 1.00 78.50 316 ASN A CA 1
ATOM 2394 C C . ASN A 1 316 ? -17.389 0.545 17.666 1.00 78.50 316 ASN A C 1
ATOM 2396 O O . ASN A 1 316 ? -18.148 1.336 17.095 1.00 78.50 316 ASN A O 1
ATOM 2400 N N . GLN A 1 317 ? -17.269 0.488 18.990 1.00 79.25 317 GLN A N 1
ATOM 2401 C CA . GLN A 1 317 ? -18.078 1.282 19.910 1.00 79.25 317 GLN A CA 1
ATOM 2402 C C . GLN A 1 317 ? -18.030 2.781 19.577 1.00 79.25 317 GLN A C 1
ATOM 2404 O O . GLN A 1 317 ? -19.079 3.408 19.472 1.00 79.25 317 GLN A O 1
ATOM 2409 N N . THR A 1 318 ? -16.848 3.342 19.301 1.00 79.00 318 THR A N 1
ATOM 2410 C CA . THR A 1 318 ? -16.737 4.756 18.900 1.00 79.00 318 THR A CA 1
ATOM 2411 C C . THR A 1 318 ? -17.457 5.039 17.590 1.00 79.00 318 THR A C 1
ATOM 2413 O O . THR A 1 318 ? -18.186 6.018 17.493 1.00 79.00 318 THR A O 1
ATOM 2416 N N . SER A 1 319 ? -17.285 4.196 16.568 1.00 81.06 319 SER A N 1
ATOM 2417 C CA . SER A 1 319 ? -17.974 4.419 15.294 1.00 81.06 319 SER A CA 1
ATOM 2418 C C . SER A 1 319 ? -19.496 4.382 15.438 1.00 81.06 319 SER A C 1
ATOM 2420 O O . SER A 1 319 ? -20.155 5.176 14.784 1.00 81.06 319 SER A O 1
ATOM 2422 N N . LEU A 1 320 ? -20.032 3.532 16.323 1.00 82.88 320 LEU A N 1
ATOM 2423 C CA . LEU A 1 320 ? -21.466 3.442 16.615 1.00 82.88 320 LEU A CA 1
ATOM 2424 C C . LEU A 1 320 ? -21.961 4.662 17.398 1.00 82.88 320 LEU A C 1
ATOM 2426 O O . LEU A 1 320 ? -23.007 5.221 17.091 1.00 82.88 320 LEU A O 1
ATOM 2430 N N . GLU A 1 321 ? -21.195 5.112 18.393 1.00 82.75 321 GLU A N 1
ATOM 2431 C CA . GLU A 1 321 ? -21.528 6.296 19.194 1.00 82.75 321 GLU A CA 1
ATOM 2432 C C . GLU A 1 321 ? -21.613 7.573 18.362 1.00 82.75 321 GLU A C 1
ATOM 2434 O O . GLU A 1 321 ? -22.336 8.503 18.726 1.00 82.75 321 GLU A O 1
ATOM 2439 N N . TRP A 1 322 ? -20.856 7.635 17.275 1.00 80.69 322 TRP A N 1
ATOM 2440 C CA . TRP A 1 322 ? -20.719 8.810 16.424 1.00 80.69 322 TRP A CA 1
ATOM 2441 C C . TRP A 1 322 ? -21.366 8.659 15.053 1.00 80.69 322 TRP A C 1
ATOM 2443 O O . TRP A 1 322 ? -21.324 9.584 14.240 1.00 80.69 322 TRP A O 1
ATOM 2453 N N . GLU A 1 323 ? -21.993 7.519 14.793 1.00 79.88 323 GLU A N 1
ATOM 2454 C CA . GLU A 1 323 ? -22.744 7.303 13.572 1.00 79.88 323 GLU A CA 1
ATOM 2455 C C . GLU A 1 323 ? -23.903 8.304 13.477 1.00 79.88 323 GLU A C 1
ATOM 2457 O O . GLU A 1 323 ? -24.626 8.556 14.440 1.00 79.88 323 GLU A O 1
ATOM 2462 N N . GLY A 1 324 ? -24.046 8.937 12.311 1.00 80.50 324 GLY A N 1
ATOM 2463 C CA . GLY A 1 324 ? -25.081 9.945 12.065 1.00 80.50 324 GLY A CA 1
ATOM 2464 C C . GLY A 1 324 ? -24.865 11.305 12.744 1.00 80.50 324 GLY A C 1
ATOM 2465 O O . GLY A 1 324 ? -25.631 12.226 12.462 1.00 80.50 324 GLY A O 1
ATOM 2466 N N . LYS A 1 325 ? -23.832 11.474 13.580 1.00 85.00 325 LYS A N 1
ATOM 2467 C CA . LYS A 1 325 ? -23.498 12.765 14.201 1.00 85.00 325 LYS A CA 1
ATOM 2468 C C . LYS A 1 325 ? -22.701 13.663 13.256 1.00 85.00 325 LYS A C 1
ATOM 2470 O O . LYS A 1 325 ? -21.951 13.213 12.389 1.00 85.00 325 LYS A O 1
ATOM 2475 N N . THR A 1 326 ? -22.861 14.966 13.433 1.00 85.50 326 THR A N 1
ATOM 2476 C CA . THR A 1 326 ? -22.203 16.004 12.638 1.00 85.50 326 THR A CA 1
ATOM 2477 C C . THR A 1 326 ? -20.780 16.284 13.122 1.00 85.50 326 THR A C 1
ATOM 2479 O O . THR A 1 326 ? -20.431 16.065 14.282 1.00 85.50 326 THR A O 1
ATOM 2482 N N . ALA A 1 327 ? -19.956 16.865 12.244 1.00 81.88 327 ALA A N 1
ATOM 2483 C CA . ALA A 1 327 ? -18.616 17.326 12.611 1.00 81.88 327 ALA A CA 1
ATOM 2484 C C . ALA A 1 327 ? -18.642 18.383 13.735 1.00 81.88 327 ALA A C 1
ATOM 2486 O O . ALA A 1 327 ? -17.744 18.408 14.569 1.00 81.88 327 ALA A O 1
ATOM 2487 N N . GLN A 1 328 ? -19.687 19.219 13.799 1.00 84.62 328 GLN A N 1
ATOM 2488 C CA . GLN A 1 328 ? -19.839 20.216 14.862 1.00 84.62 328 GLN A CA 1
ATOM 2489 C C . GLN A 1 328 ? -20.134 19.568 16.218 1.00 84.62 328 GLN A C 1
ATOM 2491 O O . GLN A 1 328 ? -19.625 20.023 17.238 1.00 84.62 328 GLN A O 1
ATOM 2496 N N . GLU A 1 329 ? -20.947 18.511 16.253 1.00 85.31 329 GLU A N 1
ATOM 2497 C CA . GLU A 1 329 ? -21.194 17.753 17.484 1.00 85.31 329 GLU A CA 1
ATOM 2498 C C . GLU A 1 329 ? -19.928 17.049 17.968 1.00 85.31 329 GLU A C 1
ATOM 2500 O O . GLU A 1 329 ? -19.669 17.038 19.171 1.00 85.31 329 GLU A O 1
ATOM 2505 N N . LEU A 1 330 ? -19.120 16.522 17.040 1.00 83.31 330 LEU A N 1
ATOM 2506 C CA . LEU A 1 330 ? -17.821 15.943 17.367 1.00 83.31 330 LEU A CA 1
ATOM 2507 C C . LEU A 1 330 ? -16.871 16.989 17.941 1.00 83.31 330 LEU A C 1
ATOM 2509 O O . LEU A 1 330 ? -16.323 16.767 19.017 1.00 83.31 330 LEU A O 1
ATOM 2513 N N . GLN A 1 331 ? -16.748 18.147 17.291 1.00 82.81 331 GLN A N 1
ATOM 2514 C CA . GLN A 1 331 ? -15.915 19.238 17.794 1.00 82.81 331 GLN A CA 1
ATOM 2515 C C . GLN A 1 331 ? -16.375 19.698 19.180 1.00 82.81 331 GLN A C 1
ATOM 2517 O O . GLN A 1 331 ? -15.577 19.807 20.102 1.00 82.81 331 GLN A O 1
ATOM 2522 N N . ASN A 1 332 ? -17.683 19.873 19.369 1.00 84.88 332 ASN A N 1
ATOM 2523 C CA . ASN A 1 332 ? -18.235 20.254 20.663 1.00 84.88 332 ASN A CA 1
ATOM 2524 C C . ASN A 1 332 ? -17.921 19.224 21.756 1.00 84.88 332 ASN A C 1
ATOM 2526 O O . ASN A 1 332 ? -17.759 19.615 22.908 1.00 84.88 332 ASN A O 1
ATOM 2530 N N . ALA A 1 333 ? -17.884 17.927 21.438 1.00 80.81 333 ALA A N 1
ATOM 2531 C CA . ALA A 1 333 ? -17.487 16.916 22.410 1.00 80.81 333 ALA A CA 1
ATOM 2532 C C . ALA A 1 333 ? -15.987 16.960 22.685 1.00 80.81 333 ALA A C 1
ATOM 2534 O O . ALA A 1 333 ? -15.610 16.942 23.852 1.00 80.81 333 ALA A O 1
ATOM 2535 N N . ILE A 1 334 ? -15.151 17.089 21.653 1.00 79.56 334 ILE A N 1
ATOM 2536 C CA . ILE A 1 334 ? -13.701 17.284 21.796 1.00 79.56 334 ILE A CA 1
ATOM 2537 C C . ILE A 1 334 ? -13.408 18.456 22.744 1.00 79.56 334 ILE A C 1
ATOM 2539 O O . ILE A 1 334 ? -12.619 18.306 23.672 1.00 79.56 334 ILE A O 1
ATOM 2543 N N . ASP A 1 335 ? -14.107 19.578 22.574 1.00 79.81 335 ASP A N 1
ATOM 2544 C CA . ASP A 1 335 ? -13.887 20.796 23.358 1.00 79.81 335 ASP A CA 1
ATOM 2545 C C . ASP A 1 335 ? -14.421 20.702 24.802 1.00 79.81 335 ASP A C 1
ATOM 2547 O O . ASP A 1 335 ? -13.967 21.432 25.684 1.00 79.81 335 ASP A O 1
ATOM 2551 N N . LYS A 1 336 ? -15.428 19.850 25.056 1.00 69.06 336 LYS A N 1
ATOM 2552 C CA . LYS A 1 336 ? -16.174 19.803 26.333 1.00 69.06 336 LYS A CA 1
ATOM 2553 C C . LYS A 1 336 ? -15.911 18.569 27.194 1.00 69.06 336 LYS A C 1
ATOM 2555 O O . LYS A 1 336 ? -16.430 18.514 28.308 1.00 69.06 336 LYS A O 1
ATOM 2560 N N . THR A 1 337 ? -15.193 17.562 26.704 1.00 64.88 337 THR A N 1
ATOM 2561 C CA . THR A 1 337 ? -15.048 16.264 27.390 1.00 64.88 337 THR A CA 1
ATOM 2562 C C . THR A 1 337 ? -13.598 15.786 27.447 1.00 64.88 337 THR A C 1
ATOM 2564 O O . THR A 1 337 ? -12.738 16.286 26.731 1.00 64.88 337 THR A O 1
ATOM 2567 N N . GLU A 1 338 ? -13.330 14.762 28.264 1.00 69.50 338 GLU A N 1
ATOM 2568 C CA . GLU A 1 338 ? -12.041 14.047 28.314 1.00 69.50 338 GLU A CA 1
ATOM 2569 C C . GLU A 1 338 ? -11.792 13.164 27.066 1.00 69.50 338 GLU A C 1
ATOM 2571 O O . GLU A 1 338 ? -10.839 12.388 27.043 1.00 69.50 338 GLU A O 1
ATOM 2576 N N . LEU A 1 339 ? -12.602 13.290 26.001 1.00 73.94 339 LEU A N 1
ATOM 2577 C CA . LEU A 1 339 ? -12.577 12.438 24.804 1.00 73.94 339 LEU A CA 1
ATOM 2578 C C . LEU A 1 339 ? -11.183 12.315 24.173 1.00 73.94 339 LEU A C 1
ATOM 2580 O O . LEU A 1 339 ? -10.794 11.228 23.749 1.00 73.94 339 LEU A O 1
ATOM 2584 N N . LEU A 1 340 ? -10.404 13.401 24.122 1.00 74.25 340 LEU A N 1
ATOM 2585 C CA . LEU A 1 340 ? -9.034 13.352 23.599 1.00 74.25 340 LEU A CA 1
ATOM 2586 C C . LEU A 1 340 ? -8.098 12.525 24.487 1.00 74.25 340 LEU A C 1
ATOM 2588 O O . LEU A 1 340 ? -7.247 11.798 23.974 1.00 74.25 340 LEU A O 1
ATOM 2592 N N . ASP A 1 341 ? -8.233 12.620 25.806 1.00 74.56 341 ASP A N 1
ATOM 2593 C CA . ASP A 1 341 ? -7.383 11.897 26.754 1.00 74.56 341 ASP A CA 1
ATOM 2594 C C . ASP A 1 341 ? -7.787 10.426 26.873 1.00 74.56 341 ASP A C 1
ATOM 2596 O O . ASP A 1 341 ? -6.919 9.547 26.955 1.00 74.56 341 ASP A O 1
ATOM 2600 N N . GLU A 1 342 ? -9.084 10.142 26.765 1.00 72.19 342 GLU A N 1
ATOM 2601 C CA . GLU A 1 342 ? -9.606 8.799 26.548 1.00 72.19 342 GLU A CA 1
ATOM 2602 C C . GLU A 1 342 ? -9.019 8.211 25.267 1.00 72.19 342 GLU A C 1
ATOM 2604 O O . GLU A 1 342 ? -8.399 7.151 25.326 1.00 72.19 342 GLU A O 1
ATOM 2609 N N . TYR A 1 343 ? -9.091 8.935 24.142 1.00 73.56 343 TYR A N 1
ATOM 2610 C CA . TYR A 1 343 ? -8.548 8.494 22.856 1.00 73.56 343 TYR A CA 1
ATOM 2611 C C . TYR A 1 343 ? -7.026 8.286 22.890 1.00 73.56 343 TYR A C 1
ATOM 2613 O O . TYR A 1 343 ? -6.526 7.333 22.293 1.00 73.56 343 TYR A O 1
ATOM 2621 N N . LYS A 1 344 ? -6.259 9.106 23.621 1.00 73.56 344 LYS A N 1
ATOM 2622 C CA . LYS A 1 344 ? -4.811 8.896 23.837 1.00 73.56 344 LYS A CA 1
ATOM 2623 C C . LYS A 1 344 ? -4.527 7.633 24.652 1.00 73.56 344 LYS A C 1
ATOM 2625 O O . LYS A 1 344 ? -3.665 6.831 24.280 1.00 73.56 344 LYS A O 1
ATOM 2630 N N . SER A 1 345 ? -5.235 7.465 25.769 1.00 72.88 345 SER A N 1
ATOM 2631 C CA . SER A 1 345 ? -5.078 6.325 26.685 1.00 72.88 345 SER A CA 1
ATOM 2632 C C . SER A 1 345 ? -5.406 5.016 25.983 1.00 72.88 345 SER A C 1
ATOM 2634 O O . SER A 1 345 ? -4.657 4.040 26.061 1.00 72.88 345 SER A O 1
ATOM 2636 N N . ALA A 1 346 ? -6.478 5.066 25.207 1.00 69.38 346 ALA A N 1
ATOM 2637 C CA . ALA A 1 346 ? -6.849 4.112 24.202 1.00 69.38 346 ALA A CA 1
ATOM 2638 C C . ALA A 1 346 ? -5.656 3.752 23.286 1.00 69.38 346 ALA A C 1
ATOM 2640 O O . ALA A 1 346 ? -5.166 2.622 23.288 1.00 69.38 346 ALA A O 1
ATOM 2641 N N . GLN A 1 347 ? -5.077 4.695 22.535 1.00 70.25 347 GLN A N 1
ATOM 2642 C CA . GLN A 1 347 ? -3.981 4.349 21.606 1.00 70.25 347 GLN A CA 1
ATOM 2643 C C . GLN A 1 347 ? -2.846 3.562 22.242 1.00 70.25 347 GLN A C 1
ATOM 2645 O O . GLN A 1 347 ? -2.370 2.570 21.683 1.00 70.25 347 GLN A O 1
ATOM 2650 N N . LYS A 1 348 ? -2.478 3.958 23.456 1.00 72.62 348 LYS A N 1
ATOM 2651 C CA . LYS A 1 348 ? -1.432 3.302 24.228 1.00 72.62 348 LYS A CA 1
ATOM 2652 C C . LYS A 1 348 ? -1.772 1.850 24.595 1.00 72.62 348 LYS A C 1
ATOM 2654 O O . LYS A 1 348 ? -0.864 1.027 24.681 1.00 72.62 348 LYS A O 1
ATOM 2659 N N . ALA A 1 349 ? -3.046 1.522 24.804 1.00 69.44 349 ALA A N 1
ATOM 2660 C CA . ALA A 1 349 ? -3.501 0.203 25.249 1.00 69.44 349 ALA A CA 1
ATOM 2661 C C . ALA A 1 349 ? -3.796 -0.795 24.112 1.00 69.44 349 ALA A C 1
ATOM 2663 O O . ALA A 1 349 ? -3.835 -2.012 24.351 1.00 69.44 349 ALA A O 1
ATOM 2664 N N . SER A 1 350 ? -3.952 -0.303 22.879 1.00 70.69 350 SER A N 1
ATOM 2665 C CA . SER A 1 350 ? -4.217 -1.130 21.694 1.00 70.69 350 SER A CA 1
ATOM 2666 C C . SER A 1 350 ? -5.456 -2.038 21.789 1.00 70.69 350 SER A C 1
ATOM 2668 O O . SER A 1 350 ? -5.411 -3.185 21.354 1.00 70.69 350 SER A O 1
ATOM 2670 N N . ASP A 1 351 ? -6.539 -1.607 22.422 1.00 64.44 351 ASP A N 1
ATOM 2671 C CA . ASP A 1 351 ? -7.833 -2.323 22.391 1.00 64.44 351 ASP A CA 1
ATOM 2672 C C . ASP A 1 351 ? -8.437 -2.362 20.969 1.00 64.44 351 ASP A C 1
ATOM 2674 O O . ASP A 1 351 ? -7.777 -1.954 20.028 1.00 64.44 351 ASP A O 1
ATOM 2678 N N . PRO A 1 352 ? -9.647 -2.869 20.742 1.00 57.88 352 PRO A N 1
ATOM 2679 C CA . PRO A 1 352 ? -10.302 -2.735 19.431 1.00 57.88 352 PRO A CA 1
ATOM 2680 C C . PRO A 1 352 ? -11.566 -1.853 19.341 1.00 57.88 352 PRO A C 1
ATOM 2682 O O . PRO A 1 352 ? -12.046 -1.585 18.241 1.00 57.88 352 PRO A O 1
ATOM 2685 N N . CYS A 1 353 ? -12.100 -1.364 20.459 1.00 52.47 353 CYS A N 1
ATOM 2686 C CA . CYS A 1 353 ? -13.394 -0.680 20.556 1.00 52.47 353 CYS A CA 1
ATOM 2687 C C . CYS A 1 353 ? -13.395 0.813 20.153 1.00 52.47 353 CYS A C 1
ATOM 2689 O O . CYS A 1 353 ? -14.457 1.420 20.047 1.00 52.47 353 CYS A O 1
ATOM 2691 N N . VAL A 1 354 ? -12.229 1.408 19.924 1.00 53.25 354 VAL A N 1
ATOM 2692 C CA . VAL A 1 354 ? -11.988 2.831 19.622 1.00 53.25 354 VAL A CA 1
ATOM 2693 C C . VAL A 1 354 ? -10.916 2.887 18.524 1.00 53.25 354 VAL A C 1
ATOM 2695 O O . VAL A 1 354 ? -9.902 2.223 18.619 1.00 53.25 354 VAL A O 1
ATOM 2698 N N . GLY A 1 355 ? -11.118 3.617 17.433 1.00 49.97 355 GLY A N 1
ATOM 2699 C CA . GLY A 1 355 ? -10.087 3.809 16.395 1.00 49.97 355 GLY A CA 1
ATOM 2700 C C . GLY A 1 355 ? -9.919 2.715 15.326 1.00 49.97 355 GLY A C 1
ATOM 2701 O O . GLY A 1 355 ? -10.268 1.550 15.499 1.00 49.97 355 GLY A O 1
ATOM 2702 N N . TRP A 1 356 ? -9.324 3.113 14.194 1.00 54.03 356 TRP A N 1
ATOM 2703 C CA . TRP A 1 356 ? -8.734 2.208 13.201 1.00 54.03 356 TRP A CA 1
ATOM 2704 C C . TRP A 1 356 ? -7.245 2.035 13.520 1.00 54.03 356 TRP A C 1
ATOM 2706 O O . TRP A 1 356 ? -6.606 3.005 13.902 1.00 54.03 356 TRP A O 1
ATOM 2716 N N . ALA A 1 357 ? -6.693 0.832 13.319 1.00 43.59 357 ALA A N 1
ATOM 2717 C CA . ALA A 1 357 ? -5.272 0.417 13.231 1.00 43.59 357 ALA A CA 1
ATOM 2718 C C . ALA A 1 357 ? -4.161 1.038 14.136 1.00 43.59 357 ALA A C 1
ATOM 2720 O O . ALA A 1 357 ? -3.051 0.508 14.120 1.00 43.59 357 ALA A O 1
ATOM 2721 N N . LYS A 1 358 ? -4.386 2.097 14.927 1.00 34.88 358 LYS A N 1
ATOM 2722 C CA . LYS A 1 358 ? -3.386 2.810 15.739 1.00 34.88 358 LYS A CA 1
ATOM 2723 C C . LYS A 1 358 ? -3.913 3.470 17.033 1.00 34.88 358 LYS A C 1
ATOM 2725 O O . LYS A 1 358 ? -3.108 4.132 17.680 1.00 34.88 358 LYS A O 1
ATOM 2730 N N . SER A 1 359 ? -5.174 3.312 17.471 1.00 32.41 359 SER A N 1
ATOM 2731 C CA . SER A 1 359 ? -5.683 4.182 18.557 1.00 32.41 359 SER A CA 1
ATOM 2732 C C . SER A 1 359 ? -6.898 3.722 19.407 1.00 32.41 359 SER A C 1
ATOM 2734 O O . SER A 1 359 ? -7.992 4.082 18.999 1.00 32.41 359 SER A O 1
ATOM 2736 N N . ILE A 1 360 ? -6.783 2.977 20.544 1.00 38.28 360 ILE A N 1
ATOM 2737 C CA . ILE A 1 360 ? -7.952 2.217 21.080 1.00 38.28 360 ILE A CA 1
ATOM 2738 C C . ILE A 1 360 ? -8.220 1.916 22.615 1.00 38.28 360 ILE A C 1
ATOM 2740 O O . ILE A 1 360 ? -7.326 1.323 23.185 1.00 38.28 360 ILE A O 1
ATOM 2744 N N . ILE A 1 361 ? -9.397 2.246 23.252 1.00 43.69 361 ILE A N 1
ATOM 2745 C CA . ILE A 1 361 ? -10.361 1.587 24.244 1.00 43.69 361 ILE A CA 1
ATOM 2746 C C . ILE A 1 361 ? -11.448 2.596 24.793 1.00 43.69 361 ILE A C 1
ATOM 2748 O O . ILE A 1 361 ? -11.101 3.740 25.067 1.00 43.69 361 ILE A O 1
ATOM 2752 N N . SER A 1 362 ? -12.695 2.138 25.086 1.00 32.09 362 SER A N 1
ATOM 2753 C CA . SER A 1 362 ? -13.746 2.725 25.977 1.00 32.09 362 SER A CA 1
ATOM 2754 C C . SER A 1 362 ? -14.222 1.737 27.087 1.00 32.09 362 SER A C 1
ATOM 2756 O O . SER A 1 362 ? -14.031 0.524 26.980 1.00 32.09 362 SER A O 1
ATOM 2758 N N . ARG A 1 363 ? -14.835 2.247 28.174 1.00 32.66 363 ARG A N 1
ATOM 2759 C CA . ARG A 1 363 ? -15.351 1.512 29.356 1.00 32.66 363 ARG A CA 1
ATOM 2760 C C . ARG A 1 363 ? -16.626 0.687 29.085 1.00 32.66 363 ARG A C 1
ATOM 2762 O O . ARG A 1 363 ? -17.494 1.065 28.311 1.00 32.66 363 ARG A O 1
ATOM 2769 N N . LYS A 1 364 ? -16.769 -0.404 29.857 1.00 29.61 364 LYS A N 1
ATOM 2770 C CA . LYS A 1 364 ? -18.004 -1.195 30.051 1.00 29.61 364 LYS A CA 1
ATOM 2771 C C . LYS A 1 364 ? -19.219 -0.315 30.404 1.00 29.61 364 LYS A C 1
ATOM 2773 O O . LYS A 1 364 ? -19.052 0.598 31.217 1.00 29.61 364 LYS A O 1
ATOM 2778 N N . PRO A 1 365 ? -20.443 -0.676 29.972 1.00 31.81 365 PRO A N 1
ATOM 2779 C CA . PRO A 1 365 ? -21.646 -0.174 30.620 1.00 31.81 365 PRO A CA 1
ATOM 2780 C C . PRO A 1 365 ? -21.715 -0.757 32.039 1.00 31.81 365 PRO A C 1
ATOM 2782 O O . PRO A 1 365 ? -21.627 -1.973 32.226 1.00 31.81 365 PRO A O 1
ATOM 2785 N N . MET A 1 366 ? -21.822 0.108 33.049 1.00 29.81 366 MET A N 1
ATOM 2786 C CA . MET A 1 366 ? -22.251 -0.314 34.383 1.00 29.81 366 MET A CA 1
ATOM 2787 C C . MET A 1 366 ? -23.715 -0.757 34.282 1.00 29.81 366 MET A C 1
ATOM 2789 O O . MET A 1 366 ? -24.561 0.036 33.871 1.00 29.81 366 MET A O 1
ATOM 2793 N N . MET A 1 367 ? -23.988 -2.015 34.636 1.00 32.31 367 MET A N 1
ATOM 2794 C CA . MET A 1 367 ? -25.255 -2.378 35.277 1.00 32.31 367 MET A CA 1
ATOM 2795 C C . MET A 1 367 ? -25.072 -2.278 36.782 1.00 32.31 367 MET A C 1
ATOM 2797 O O . MET A 1 367 ? -23.973 -2.671 37.249 1.00 32.31 367 MET A O 1
#

Foldseek 3Di:
DDDDDDDAPDADDPPPDDDDDDDDDDDPDLQADDFLCCVLLVFRAQEEADADVLWQFLLLQLVCVVVGYQGEHEDAPDPDLVVVVVRLVSNLVSLVPDPPPPDDPPCVVVNVCSLARYEYEHECQRQCVDPCSVVSLLCCLVPSVHQEYEYVQFQWDADPPPRDIPLNSNVVSVHAYEGEDFDPVSLVVCVVSPGQEYEHEAPQAFFWDFFNVHGHHQQVRLQVSVVVDPRFYATEHPDQHPVSQVSRVVRGRGYHYYLNSSLHPSISFDPQQSVVSPPPDDSVQKDWDLLQLLLVVVVDPRGRDPRGSIGIAGDAQVCVVCPPPDSVVSVVCVVPHCVSVQFQVAQVVVHRRDDHRGTGDDDDDDD

Organism: NCBI:txid267567

Mean predicted aligned error: 9.53 Å